Protein AF-A0A4Q4XRV0-F1 (afdb_monomer_lite)

Structure (mmCIF, N/CA/C/O backbone):
data_AF-A0A4Q4XRV0-F1
#
_entry.id   AF-A0A4Q4XRV0-F1
#
loop_
_atom_site.group_PDB
_atom_site.id
_atom_site.type_symbol
_atom_site.label_atom_id
_atom_site.label_alt_id
_atom_site.label_comp_id
_atom_site.label_asym_id
_atom_site.label_entity_id
_atom_site.label_seq_id
_atom_site.pdbx_PDB_ins_code
_atom_site.Cartn_x
_atom_site.Cartn_y
_atom_site.Cartn_z
_atom_site.occupancy
_atom_site.B_iso_or_equiv
_atom_site.auth_seq_id
_atom_site.auth_comp_id
_atom_site.auth_asym_id
_atom_site.auth_atom_id
_atom_site.pdbx_PDB_model_num
ATOM 1 N N . MET A 1 1 ? 42.510 -47.154 -61.251 1.00 43.69 1 MET A N 1
ATOM 2 C CA . MET A 1 1 ? 41.147 -47.634 -60.932 1.00 43.69 1 MET A CA 1
ATOM 3 C C . MET A 1 1 ? 40.758 -47.144 -59.533 1.00 43.69 1 MET A C 1
ATOM 5 O O . MET A 1 1 ? 40.578 -47.942 -58.634 1.00 43.69 1 MET A O 1
ATOM 9 N N . ILE A 1 2 ? 40.725 -45.820 -59.329 1.00 45.69 2 ILE A N 1
ATOM 10 C CA . ILE A 1 2 ? 40.311 -45.142 -58.084 1.00 45.69 2 ILE A CA 1
ATOM 11 C C . ILE A 1 2 ? 39.773 -43.769 -58.505 1.00 45.69 2 ILE A C 1
ATOM 13 O O . ILE A 1 2 ? 40.469 -42.770 -58.406 1.00 45.69 2 ILE A O 1
ATOM 17 N N . VAL A 1 3 ? 38.575 -43.737 -59.085 1.00 47.12 3 VAL A N 1
ATOM 18 C CA . VAL A 1 3 ? 37.759 -42.525 -59.265 1.00 47.12 3 VAL A CA 1
ATOM 19 C C . VAL A 1 3 ? 36.321 -43.023 -59.359 1.00 47.12 3 VAL A C 1
ATOM 21 O O . VAL A 1 3 ? 35.950 -43.536 -60.404 1.00 47.12 3 VAL A O 1
ATOM 24 N N . SER A 1 4 ? 35.570 -42.981 -58.258 1.00 50.31 4 SER A N 1
ATOM 25 C CA . SER A 1 4 ? 34.096 -42.889 -58.212 1.00 50.31 4 SER A CA 1
ATOM 26 C C . SER A 1 4 ? 33.612 -43.267 -56.807 1.00 50.31 4 SER A C 1
ATOM 28 O O . SER A 1 4 ? 33.131 -44.372 -56.583 1.00 50.31 4 SER A O 1
ATOM 30 N N . LEU A 1 5 ? 33.829 -42.389 -55.821 1.00 47.38 5 LEU A N 1
ATOM 31 C CA . LEU A 1 5 ? 33.191 -42.523 -54.502 1.00 47.38 5 LEU A CA 1
ATOM 32 C C . LEU A 1 5 ? 33.151 -41.178 -53.752 1.00 47.38 5 LEU A C 1
ATOM 34 O O . LEU A 1 5 ? 33.548 -41.083 -52.593 1.00 47.38 5 LEU A O 1
ATOM 38 N N . ARG A 1 6 ? 32.759 -40.089 -54.432 1.00 47.97 6 ARG A N 1
ATOM 39 C CA . ARG A 1 6 ? 32.698 -38.754 -53.798 1.00 47.97 6 ARG A CA 1
ATOM 40 C C . ARG A 1 6 ? 31.483 -37.893 -54.153 1.00 47.97 6 ARG A C 1
ATOM 42 O O . ARG A 1 6 ? 31.481 -36.717 -53.813 1.00 47.97 6 ARG A O 1
ATOM 49 N N . THR A 1 7 ? 30.456 -38.451 -54.789 1.00 47.41 7 THR A N 1
ATOM 50 C CA . THR A 1 7 ? 29.269 -37.680 -55.212 1.00 47.41 7 THR A CA 1
ATOM 51 C C . THR A 1 7 ? 27.969 -38.042 -54.497 1.00 47.41 7 THR A C 1
ATOM 53 O O . THR A 1 7 ? 27.033 -37.255 -54.566 1.00 47.41 7 THR A O 1
ATOM 56 N N . ASP A 1 8 ? 27.924 -39.119 -53.708 1.00 46.53 8 ASP A N 1
ATOM 57 C CA . ASP A 1 8 ? 26.667 -39.556 -53.069 1.00 46.53 8 ASP A CA 1
ATOM 58 C C . ASP A 1 8 ? 26.503 -39.121 -51.602 1.00 46.53 8 ASP A C 1
ATOM 60 O O . ASP A 1 8 ? 25.475 -39.387 -50.989 1.00 46.53 8 ASP A O 1
ATOM 64 N N . LEU A 1 9 ? 27.473 -38.392 -51.029 1.00 46.09 9 LEU A N 1
ATOM 65 C CA . LEU A 1 9 ? 27.354 -37.862 -49.660 1.00 46.09 9 LEU A CA 1
ATOM 66 C C . LEU A 1 9 ? 26.770 -36.437 -49.596 1.00 46.09 9 LEU A C 1
ATOM 68 O O . LEU A 1 9 ? 26.443 -35.957 -48.516 1.00 46.09 9 LEU A O 1
ATOM 72 N N . ALA A 1 10 ? 26.625 -35.753 -50.737 1.00 48.72 10 ALA A N 1
ATOM 73 C CA . ALA A 1 10 ? 26.131 -34.372 -50.787 1.00 48.72 10 ALA A CA 1
ATOM 74 C C . ALA A 1 10 ? 24.603 -34.263 -50.974 1.00 48.72 10 ALA A C 1
ATOM 76 O O . ALA A 1 10 ? 24.033 -33.200 -50.747 1.00 48.72 10 ALA A O 1
ATOM 77 N N . SER A 1 11 ? 23.917 -35.349 -51.345 1.00 48.78 11 SER A N 1
ATOM 78 C CA . SER A 1 11 ? 22.463 -35.364 -51.579 1.00 48.78 11 SER A CA 1
ATOM 79 C C . SER A 1 11 ? 21.636 -35.845 -50.378 1.00 48.78 11 SER A C 1
ATOM 81 O O . SER A 1 11 ? 20.418 -35.681 -50.375 1.00 48.78 11 SER A O 1
ATOM 83 N N . ALA A 1 12 ? 22.273 -36.363 -49.322 1.00 45.44 12 ALA A N 1
ATOM 84 C CA . ALA A 1 12 ? 21.591 -36.824 -48.107 1.00 45.44 12 ALA A CA 1
ATOM 85 C C . ALA A 1 12 ? 21.421 -35.737 -47.022 1.00 45.44 12 ALA A C 1
ATOM 87 O O . ALA A 1 12 ? 20.734 -35.969 -46.033 1.00 45.44 12 ALA A O 1
ATOM 88 N N . MET A 1 13 ? 21.995 -34.540 -47.208 1.00 45.34 13 MET A N 1
ATOM 89 C CA . MET A 1 13 ? 21.912 -33.426 -46.243 1.00 45.34 13 MET A CA 1
ATOM 90 C C . MET A 1 13 ? 20.850 -32.360 -46.573 1.00 45.34 13 MET A C 1
ATOM 92 O O . MET 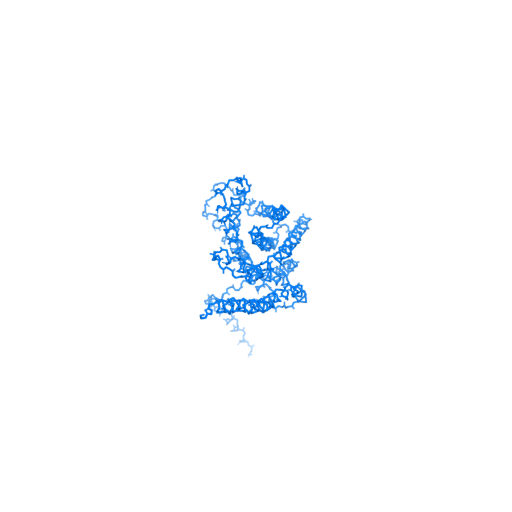A 1 13 ? 20.727 -31.381 -45.846 1.00 45.34 13 MET A O 1
ATOM 96 N N . LEU A 1 14 ? 20.051 -32.547 -47.631 1.00 49.62 14 LEU A N 1
ATOM 97 C CA . LEU A 1 14 ? 18.999 -31.602 -48.058 1.00 49.62 14 LEU A CA 1
ATOM 98 C C . LEU A 1 14 ? 17.567 -32.127 -47.861 1.00 49.62 14 LEU A C 1
ATOM 100 O O . LEU A 1 14 ? 16.622 -31.644 -48.478 1.00 49.62 14 LEU A O 1
ATOM 104 N N . ARG A 1 15 ? 17.387 -33.101 -46.965 1.00 47.06 15 ARG A N 1
ATOM 105 C CA . ARG A 1 15 ? 16.070 -33.520 -46.466 1.00 47.06 15 ARG A CA 1
ATOM 106 C C . ARG A 1 15 ? 15.961 -33.210 -44.977 1.00 47.06 15 ARG A C 1
ATOM 108 O O . ARG A 1 15 ? 15.769 -34.090 -44.149 1.00 47.06 15 ARG A O 1
ATOM 115 N N . GLN A 1 16 ? 16.128 -31.933 -44.647 1.00 42.81 16 GLN A N 1
ATOM 116 C CA . GLN A 1 16 ? 15.692 -31.418 -43.359 1.00 42.81 16 GLN A CA 1
ATOM 117 C C . GLN A 1 16 ? 14.166 -31.372 -43.403 1.00 42.81 16 GLN A C 1
ATOM 119 O O . GLN A 1 16 ? 13.567 -30.538 -44.080 1.00 42.81 16 GLN A O 1
ATOM 124 N N . GLU A 1 17 ? 13.568 -32.369 -42.757 1.00 43.84 17 GLU A N 1
ATOM 125 C CA . GLU A 1 17 ? 12.148 -32.463 -42.471 1.00 43.84 17 GLU A CA 1
ATOM 126 C C . GLU A 1 17 ? 11.627 -31.112 -41.985 1.00 43.84 17 GLU A C 1
ATOM 128 O O . GLU A 1 17 ? 12.013 -30.601 -40.933 1.00 43.84 17 GLU A O 1
ATOM 133 N N . THR A 1 18 ? 10.699 -30.553 -42.753 1.00 47.69 18 THR A N 1
ATOM 134 C CA . THR A 1 18 ? 9.668 -29.660 -42.240 1.00 47.69 18 THR A CA 1
ATOM 135 C C . THR A 1 18 ? 8.825 -30.462 -41.252 1.00 47.69 18 THR A C 1
ATOM 137 O O . THR A 1 18 ? 7.766 -30.989 -41.596 1.00 47.69 18 THR A O 1
ATOM 140 N N . ALA A 1 19 ? 9.340 -30.619 -40.035 1.00 44.62 19 ALA A N 1
ATOM 141 C CA . ALA A 1 19 ? 8.532 -31.030 -38.908 1.00 44.62 19 ALA A CA 1
ATOM 142 C C . ALA A 1 19 ? 7.421 -29.980 -38.729 1.00 44.62 19 ALA A C 1
ATOM 144 O O . ALA A 1 19 ? 7.693 -28.779 -38.859 1.00 44.62 19 ALA A O 1
ATOM 145 N N . PRO A 1 20 ? 6.173 -30.396 -38.460 1.00 48.72 20 PRO A N 1
ATOM 146 C CA . PRO A 1 20 ? 5.149 -29.458 -38.047 1.00 48.72 20 PRO A CA 1
ATOM 147 C C . PRO A 1 20 ? 5.686 -28.717 -36.824 1.00 48.72 20 PRO A C 1
ATOM 149 O O . PRO A 1 20 ? 6.232 -29.334 -35.910 1.00 48.72 20 PRO A O 1
ATOM 152 N N . ILE A 1 21 ? 5.577 -27.389 -36.854 1.00 51.00 21 ILE A N 1
ATOM 153 C CA . ILE A 1 21 ? 5.853 -26.512 -35.720 1.00 51.00 21 ILE A CA 1
ATOM 154 C C . ILE A 1 21 ? 4.825 -26.891 -34.652 1.00 51.00 21 ILE A C 1
ATOM 156 O O . ILE A 1 21 ? 3.755 -26.297 -34.545 1.00 51.00 21 ILE A O 1
ATOM 160 N N . GLU A 1 22 ? 5.114 -27.955 -33.902 1.00 44.94 22 GLU A N 1
ATOM 161 C CA . GLU A 1 22 ? 4.553 -28.150 -32.583 1.00 44.94 22 GLU A CA 1
ATOM 162 C C . GLU A 1 22 ? 4.800 -26.840 -31.859 1.00 44.94 22 GLU A C 1
ATOM 164 O O . GLU A 1 22 ? 5.937 -26.361 -31.794 1.00 44.94 22 GLU A O 1
ATOM 169 N N . ALA A 1 23 ? 3.716 -26.250 -31.368 1.00 47.09 23 ALA A N 1
ATOM 170 C CA . ALA A 1 23 ? 3.718 -25.128 -30.456 1.00 47.09 23 ALA A CA 1
ATOM 171 C C . ALA A 1 23 ? 4.443 -25.538 -29.163 1.00 47.09 23 ALA A C 1
ATOM 173 O O . ALA A 1 23 ? 3.840 -25.711 -28.107 1.00 47.09 23 ALA A O 1
ATOM 174 N N . ARG A 1 24 ? 5.765 -25.721 -29.243 1.00 43.62 24 ARG A N 1
ATOM 175 C CA . ARG A 1 24 ? 6.666 -25.597 -28.113 1.00 43.62 24 ARG A CA 1
ATOM 176 C C . ARG A 1 24 ? 6.420 -24.192 -27.623 1.00 43.62 24 ARG A C 1
ATOM 178 O O . ARG A 1 24 ? 6.777 -23.241 -28.317 1.00 43.62 24 ARG A O 1
ATOM 185 N N . GLY A 1 25 ? 5.695 -24.103 -26.507 1.00 46.69 25 GLY A N 1
ATOM 186 C CA . GLY A 1 25 ? 5.319 -22.851 -25.877 1.00 46.69 25 GLY A CA 1
ATOM 187 C C . GLY A 1 25 ? 6.504 -21.913 -25.960 1.00 46.69 25 GLY A C 1
ATOM 188 O O . GLY A 1 25 ? 7.585 -22.257 -25.481 1.00 46.69 25 GLY A O 1
ATOM 189 N N . ALA A 1 26 ? 6.320 -20.814 -26.689 1.00 43.34 26 ALA A N 1
ATOM 190 C CA . ALA A 1 26 ? 7.352 -19.825 -26.900 1.00 43.34 26 ALA A CA 1
ATOM 191 C C . ALA A 1 26 ? 7.697 -19.257 -25.524 1.00 43.34 26 ALA A C 1
ATOM 193 O O . ALA A 1 26 ? 7.056 -18.333 -25.033 1.00 43.34 26 ALA A O 1
ATOM 194 N N . THR A 1 27 ? 8.671 -19.870 -24.857 1.00 45.62 27 THR A N 1
ATOM 195 C CA . THR A 1 27 ? 9.331 -19.281 -23.708 1.00 45.62 27 THR A CA 1
ATOM 196 C C . THR A 1 27 ? 9.959 -18.019 -24.255 1.00 45.62 27 THR A C 1
ATOM 198 O O . THR A 1 27 ? 10.892 -18.092 -25.056 1.00 45.62 27 THR A O 1
ATOM 201 N N . ILE A 1 28 ? 9.364 -16.875 -23.929 1.00 50.31 28 ILE A N 1
ATOM 202 C CA . ILE A 1 28 ? 9.861 -15.566 -24.330 1.00 50.31 28 ILE A CA 1
ATOM 203 C C . ILE A 1 28 ? 11.215 -15.415 -23.637 1.00 50.31 28 ILE A C 1
ATOM 205 O O . ILE A 1 28 ? 11.292 -15.058 -22.464 1.00 50.31 28 ILE A O 1
ATOM 209 N N . VAL A 1 29 ? 12.288 -15.787 -24.335 1.00 50.34 29 VAL A N 1
ATOM 210 C CA . VAL A 1 29 ? 13.652 -15.612 -23.845 1.00 50.34 29 VAL A CA 1
ATOM 211 C C . VAL A 1 29 ? 13.968 -14.135 -24.012 1.00 50.34 29 VAL A C 1
ATOM 213 O O . VAL A 1 29 ? 14.299 -13.672 -25.104 1.00 50.34 29 VAL A O 1
ATOM 216 N N . CYS A 1 30 ? 13.803 -13.375 -22.934 1.00 55.78 30 CYS A N 1
ATOM 217 C CA . CYS A 1 30 ? 14.293 -12.008 -22.874 1.00 55.78 30 CYS A CA 1
ATOM 218 C C . CYS A 1 30 ? 15.814 -12.018 -23.072 1.00 55.78 30 CYS A C 1
ATOM 220 O O . CYS A 1 30 ? 16.525 -12.839 -22.493 1.00 55.78 30 CYS A O 1
ATOM 222 N N . ASN A 1 31 ? 16.309 -11.111 -23.910 1.00 60.09 31 ASN A N 1
ATOM 223 C CA . ASN A 1 31 ? 17.735 -10.982 -24.188 1.00 60.09 31 ASN A CA 1
ATOM 224 C C . ASN A 1 31 ? 18.486 -10.677 -22.875 1.00 60.09 31 ASN A C 1
ATOM 226 O O . ASN A 1 31 ? 18.071 -9.781 -22.137 1.00 60.09 31 ASN A O 1
ATOM 230 N N . GLY A 1 32 ? 19.565 -11.407 -22.568 1.00 59.91 32 GLY A N 1
ATOM 231 C CA . GLY A 1 32 ? 20.236 -11.349 -21.257 1.00 59.91 32 GLY A CA 1
ATOM 232 C C . GLY A 1 32 ? 20.709 -9.948 -20.847 1.00 59.91 32 GLY A C 1
ATOM 233 O O . GLY A 1 32 ? 20.639 -9.597 -19.676 1.00 59.91 32 GLY A O 1
ATOM 234 N N . GLU A 1 33 ? 21.074 -9.107 -21.817 1.00 58.19 33 GLU A N 1
ATOM 235 C CA . GLU A 1 33 ? 21.491 -7.715 -21.591 1.00 58.19 33 GLU A CA 1
ATOM 236 C C . GLU A 1 33 ? 20.347 -6.819 -21.072 1.00 58.19 33 GLU A C 1
ATOM 238 O O . GLU A 1 33 ? 20.556 -5.937 -20.239 1.00 58.19 33 GLU A O 1
ATOM 243 N N . VAL A 1 34 ? 19.108 -7.072 -21.511 1.00 62.31 34 VAL A N 1
ATOM 244 C CA . VAL A 1 34 ? 17.915 -6.361 -21.019 1.00 62.31 34 VAL A CA 1
ATOM 245 C C . VAL A 1 34 ? 17.618 -6.767 -19.577 1.00 62.31 34 VAL A C 1
ATOM 247 O O . VAL A 1 34 ? 17.272 -5.919 -18.756 1.00 62.31 34 VAL A O 1
ATOM 250 N N . VAL A 1 35 ? 17.792 -8.053 -19.260 1.00 61.41 35 VAL A N 1
ATOM 251 C CA . VAL A 1 35 ? 17.633 -8.577 -17.898 1.00 61.41 35 VAL A CA 1
ATOM 252 C C . VAL A 1 35 ? 18.689 -7.969 -16.974 1.00 61.41 35 VAL A C 1
ATOM 254 O O . VAL A 1 35 ? 18.334 -7.462 -15.917 1.00 61.41 35 VAL A O 1
ATOM 257 N N . GLU A 1 36 ? 19.953 -7.910 -17.392 1.00 59.31 36 GLU A N 1
ATOM 258 C CA . GLU A 1 36 ? 21.044 -7.331 -16.599 1.00 59.31 36 GLU A CA 1
ATOM 259 C C . GLU A 1 36 ? 20.849 -5.823 -16.337 1.00 59.31 36 GLU A C 1
ATOM 261 O O . GLU A 1 36 ? 21.024 -5.347 -15.213 1.00 59.31 36 GLU A O 1
ATOM 266 N N . ARG A 1 37 ? 20.368 -5.049 -17.317 1.00 59.75 37 ARG A N 1
ATOM 267 C CA . ARG A 1 37 ? 20.044 -3.627 -17.087 1.00 59.75 37 ARG A CA 1
ATOM 268 C C . ARG A 1 37 ? 18.821 -3.425 -16.193 1.00 59.75 37 ARG A C 1
ATOM 270 O O . ARG A 1 37 ? 18.836 -2.528 -15.352 1.00 59.75 37 ARG A O 1
ATOM 277 N N . LEU A 1 38 ? 17.806 -4.287 -16.297 1.00 57.56 38 LEU A N 1
ATOM 278 C CA . LEU A 1 38 ? 16.699 -4.328 -15.333 1.00 57.56 38 LEU A CA 1
ATOM 279 C C . LEU A 1 38 ? 17.200 -4.668 -13.919 1.00 57.56 38 LEU A C 1
ATOM 281 O O . LEU A 1 38 ? 16.647 -4.154 -12.947 1.00 57.56 38 LEU A O 1
ATOM 285 N N . THR A 1 39 ? 18.278 -5.456 -13.791 1.00 55.47 39 THR A N 1
ATOM 286 C CA . THR A 1 39 ? 18.913 -5.718 -12.490 1.00 55.47 39 THR A CA 1
ATOM 287 C C . THR A 1 39 ? 19.688 -4.532 -11.916 1.00 55.47 39 THR A C 1
ATOM 289 O O . THR A 1 39 ? 19.770 -4.406 -10.701 1.00 55.47 39 THR A O 1
ATOM 292 N N . LEU A 1 40 ? 20.174 -3.588 -12.729 1.00 48.94 40 LEU A N 1
ATOM 293 C CA . LEU A 1 40 ? 20.838 -2.385 -12.205 1.00 48.94 40 LEU A CA 1
ATOM 294 C C . LEU A 1 40 ? 19.849 -1.393 -11.553 1.00 48.94 40 LEU A C 1
ATOM 296 O O . LEU A 1 40 ? 20.211 -0.642 -10.653 1.00 48.94 40 LEU A O 1
ATOM 300 N N . GLN A 1 41 ? 18.575 -1.431 -11.958 1.00 58.72 41 GLN A N 1
ATOM 301 C CA . GLN A 1 41 ? 17.451 -0.795 -11.251 1.00 58.72 41 GLN A CA 1
ATOM 302 C C . GLN A 1 41 ? 16.799 -1.716 -10.200 1.00 58.72 41 GLN A C 1
ATOM 304 O O . GLN A 1 41 ? 15.804 -1.336 -9.567 1.00 58.72 41 GLN A O 1
ATOM 309 N N . ALA A 1 42 ? 17.356 -2.911 -9.969 1.00 53.75 42 ALA A N 1
ATOM 310 C CA . ALA A 1 42 ? 16.850 -3.861 -8.985 1.00 53.75 42 ALA A CA 1
ATOM 311 C C . ALA A 1 42 ? 17.167 -3.493 -7.536 1.00 53.75 42 ALA A C 1
ATOM 313 O O . ALA A 1 42 ? 16.798 -4.249 -6.653 1.00 53.75 42 ALA A O 1
ATOM 314 N N . ASP A 1 43 ? 17.706 -2.319 -7.219 1.00 65.38 43 ASP A N 1
ATOM 315 C CA . ASP A 1 43 ? 17.692 -1.891 -5.813 1.00 65.38 43 ASP A CA 1
ATOM 316 C C . ASP A 1 43 ? 16.255 -1.629 -5.320 1.00 65.38 43 ASP A C 1
ATOM 318 O O . ASP A 1 43 ? 15.921 -1.911 -4.170 1.00 65.38 43 ASP A O 1
ATOM 322 N N . ILE A 1 44 ? 15.361 -1.157 -6.201 1.00 71.19 44 ILE A N 1
ATOM 323 C CA . ILE A 1 44 ? 13.973 -0.807 -5.837 1.00 71.19 44 ILE A CA 1
ATOM 324 C C . ILE A 1 44 ? 13.000 -1.980 -6.053 1.00 71.19 44 ILE A C 1
ATOM 326 O O . ILE A 1 44 ? 11.978 -2.075 -5.376 1.00 71.19 44 ILE A O 1
ATOM 330 N N . SER A 1 45 ? 13.305 -2.875 -6.995 1.00 71.56 45 SER A N 1
ATOM 331 C CA . SER A 1 45 ? 12.492 -4.064 -7.320 1.00 71.56 45 SER A CA 1
ATOM 332 C C . SER A 1 45 ? 13.195 -5.382 -6.999 1.00 71.56 45 SER A C 1
ATOM 334 O O . SER A 1 45 ? 12.733 -6.459 -7.372 1.00 71.56 45 SER A O 1
ATOM 336 N N . GLY A 1 46 ? 14.321 -5.302 -6.301 1.00 79.94 46 GLY A N 1
ATOM 337 C CA . GLY A 1 46 ? 15.123 -6.455 -5.963 1.00 79.94 46 GLY A CA 1
ATOM 338 C C . GLY A 1 46 ? 14.429 -7.356 -4.965 1.00 79.94 46 GLY A C 1
ATOM 339 O O . GLY A 1 46 ? 13.467 -6.968 -4.296 1.00 79.94 46 GLY A O 1
ATOM 340 N N . PRO A 1 47 ? 14.955 -8.568 -4.803 1.00 80.69 47 PRO A N 1
ATOM 341 C CA . PRO A 1 47 ? 14.355 -9.547 -3.914 1.00 80.69 47 PRO A CA 1
ATOM 342 C C . PRO A 1 47 ? 14.228 -9.056 -2.460 1.00 80.69 47 PRO A C 1
ATOM 344 O O . PRO A 1 47 ? 13.241 -9.366 -1.797 1.00 80.69 47 PRO A O 1
ATOM 347 N N . GLY A 1 48 ? 15.153 -8.219 -1.970 1.00 82.06 48 GLY A N 1
ATOM 348 C CA . GLY A 1 48 ? 15.030 -7.598 -0.644 1.00 82.06 48 GLY A CA 1
ATOM 349 C C . GLY A 1 48 ? 13.810 -6.674 -0.531 1.00 82.06 48 GLY A C 1
ATOM 350 O O . GLY A 1 48 ? 13.058 -6.757 0.443 1.00 82.06 48 GLY A O 1
ATOM 351 N N . ALA A 1 49 ? 13.564 -5.850 -1.555 1.00 84.19 49 ALA A N 1
ATOM 352 C CA . ALA A 1 49 ? 12.387 -4.989 -1.629 1.00 84.19 49 ALA A CA 1
ATOM 353 C C . ALA A 1 49 ? 11.097 -5.815 -1.728 1.00 84.19 49 ALA A C 1
ATOM 355 O O . ALA A 1 49 ? 10.136 -5.540 -1.017 1.00 84.19 49 ALA A O 1
ATOM 356 N N . ILE A 1 50 ? 11.092 -6.885 -2.527 1.00 87.06 50 ILE A N 1
ATOM 357 C CA . ILE A 1 50 ? 9.937 -7.782 -2.680 1.00 87.06 50 ILE A CA 1
ATOM 358 C C . ILE A 1 50 ? 9.568 -8.460 -1.364 1.00 87.06 50 ILE A C 1
ATOM 360 O O . ILE A 1 50 ? 8.384 -8.551 -1.029 1.00 87.06 50 ILE A O 1
ATOM 364 N N . ILE A 1 51 ? 10.553 -8.915 -0.589 1.00 85.94 51 ILE A N 1
ATOM 365 C CA . ILE A 1 51 ? 10.281 -9.499 0.726 1.00 85.94 51 ILE A CA 1
ATOM 366 C C . ILE A 1 51 ? 9.711 -8.436 1.668 1.00 85.94 51 ILE A C 1
ATOM 368 O O . ILE A 1 51 ? 8.727 -8.707 2.358 1.00 85.94 51 ILE A O 1
ATOM 372 N N . ALA A 1 52 ? 10.263 -7.219 1.659 1.00 87.88 52 ALA A N 1
ATOM 373 C CA . ALA A 1 52 ? 9.726 -6.119 2.453 1.00 87.88 52 ALA A CA 1
ATOM 374 C C . ALA A 1 52 ? 8.275 -5.781 2.067 1.00 87.88 52 ALA A C 1
ATOM 376 O O . ALA A 1 52 ? 7.425 -5.663 2.946 1.00 87.88 52 ALA A O 1
ATOM 377 N N . PHE A 1 53 ? 7.965 -5.722 0.770 1.00 90.50 53 PHE A N 1
ATOM 378 C CA . PHE A 1 53 ? 6.610 -5.514 0.257 1.00 90.50 53 PHE A CA 1
ATOM 379 C C . PHE A 1 53 ? 5.666 -6.650 0.656 1.00 90.50 53 PHE A C 1
ATOM 381 O O . PHE A 1 53 ? 4.541 -6.410 1.088 1.00 90.50 53 PHE A O 1
ATOM 388 N N . THR A 1 54 ? 6.130 -7.896 0.596 1.00 90.19 54 THR A N 1
ATOM 389 C CA . THR A 1 54 ? 5.337 -9.055 1.023 1.00 90.19 54 THR A CA 1
ATOM 390 C C . THR A 1 54 ? 5.011 -8.979 2.516 1.00 90.19 54 THR A C 1
ATOM 392 O O . THR A 1 54 ? 3.857 -9.158 2.906 1.00 90.19 54 THR A O 1
ATOM 395 N N . MET A 1 55 ? 6.001 -8.656 3.354 1.00 90.00 55 MET A N 1
ATOM 396 C CA . MET A 1 55 ? 5.804 -8.484 4.796 1.00 90.00 55 MET A CA 1
ATOM 397 C C . MET A 1 55 ? 4.841 -7.337 5.105 1.00 90.00 55 MET A C 1
ATOM 399 O O . MET A 1 55 ? 3.919 -7.511 5.902 1.00 90.00 55 MET A O 1
ATOM 403 N N . GLU A 1 56 ? 5.001 -6.190 4.443 1.00 92.19 56 GLU A N 1
ATOM 404 C CA . GLU A 1 56 ? 4.096 -5.051 4.586 1.00 92.19 56 GLU A CA 1
ATOM 405 C C . GLU A 1 56 ? 2.657 -5.432 4.212 1.00 92.19 56 GLU A C 1
ATOM 407 O O . GLU A 1 56 ? 1.739 -5.203 5.003 1.00 92.19 56 GLU A O 1
ATOM 412 N N . ALA A 1 57 ? 2.452 -6.080 3.061 1.00 92.88 57 ALA A N 1
ATOM 413 C CA . ALA A 1 57 ? 1.132 -6.507 2.600 1.00 92.88 57 ALA A CA 1
ATOM 414 C C . ALA A 1 57 ? 0.461 -7.484 3.577 1.00 92.88 57 ALA A C 1
ATOM 416 O O . ALA A 1 57 ? -0.726 -7.336 3.888 1.00 92.88 57 ALA A O 1
ATOM 417 N N . VAL A 1 58 ? 1.212 -8.454 4.109 1.00 92.38 58 VAL A N 1
ATOM 418 C CA . VAL A 1 58 ? 0.715 -9.413 5.109 1.00 92.38 58 VAL A CA 1
ATOM 419 C C . VAL A 1 58 ? 0.342 -8.703 6.410 1.00 92.38 58 VAL A C 1
ATOM 421 O O . VAL A 1 58 ? -0.746 -8.931 6.947 1.00 92.38 58 VAL A O 1
ATOM 424 N N . LEU A 1 59 ? 1.196 -7.807 6.911 1.00 91.31 59 LEU A N 1
ATOM 425 C CA . LEU A 1 59 ? 0.935 -7.055 8.140 1.00 91.31 59 LEU A CA 1
ATOM 426 C C . LEU A 1 59 ? -0.300 -6.162 7.995 1.00 91.31 59 LEU A C 1
ATOM 428 O O . LEU A 1 59 ? -1.201 -6.230 8.832 1.00 91.31 59 LEU A O 1
ATOM 432 N N . VAL A 1 60 ? -0.389 -5.380 6.916 1.00 93.75 60 VAL A N 1
ATOM 433 C CA . VAL A 1 60 ? -1.545 -4.520 6.617 1.00 93.75 60 VAL A CA 1
ATOM 434 C C . VAL A 1 60 ? -2.818 -5.352 6.526 1.00 93.75 60 VAL A C 1
ATOM 436 O O . VAL A 1 60 ? -3.805 -5.029 7.186 1.00 93.75 60 VAL A O 1
ATOM 439 N N . THR A 1 61 ? -2.788 -6.467 5.793 1.00 93.50 61 THR A N 1
ATOM 440 C CA . THR A 1 61 ? -3.927 -7.393 5.688 1.00 93.50 61 THR A CA 1
ATOM 441 C C . THR A 1 61 ? -4.350 -7.900 7.062 1.00 93.50 61 THR A C 1
ATOM 443 O O . THR A 1 61 ? -5.538 -7.926 7.382 1.00 93.50 61 THR A O 1
ATOM 446 N N . THR A 1 62 ? -3.389 -8.230 7.922 1.00 91.12 62 THR A N 1
ATOM 447 C CA . THR A 1 62 ? -3.689 -8.684 9.279 1.00 91.12 62 THR A CA 1
ATOM 448 C C . THR A 1 62 ? -4.335 -7.573 10.111 1.00 91.12 62 THR A C 1
ATOM 450 O O . THR A 1 62 ? -5.343 -7.820 10.773 1.00 91.12 62 THR A O 1
ATOM 453 N N . TYR A 1 63 ? -3.850 -6.330 10.032 1.00 92.06 63 TYR A N 1
ATOM 454 C CA . TYR A 1 63 ? -4.501 -5.180 10.674 1.00 92.06 63 TYR A CA 1
ATOM 455 C C . TYR A 1 63 ? -5.925 -4.952 10.160 1.00 92.06 63 TYR A C 1
ATOM 457 O O . TYR A 1 63 ? -6.816 -4.654 10.956 1.00 92.06 63 TYR A O 1
ATOM 465 N N . ILE A 1 64 ? -6.166 -5.128 8.860 1.00 91.06 64 ILE A N 1
ATOM 466 C CA . ILE A 1 64 ? -7.500 -5.027 8.258 1.00 91.06 64 ILE A CA 1
ATOM 467 C C . ILE A 1 64 ? -8.432 -6.095 8.815 1.00 91.06 64 ILE A C 1
ATOM 469 O O . ILE A 1 64 ? -9.555 -5.779 9.202 1.00 91.06 64 ILE A O 1
ATOM 473 N N . LEU A 1 65 ? -7.984 -7.345 8.902 1.00 89.56 65 LEU A N 1
ATOM 474 C CA . LEU A 1 65 ? -8.796 -8.425 9.455 1.00 89.56 65 LEU A CA 1
ATOM 475 C C . LEU A 1 65 ? -9.083 -8.194 10.944 1.00 89.56 65 LEU A C 1
ATOM 477 O O . LEU A 1 65 ? -10.228 -8.315 11.381 1.00 89.56 65 LEU A O 1
ATOM 481 N N . LEU A 1 66 ? -8.072 -7.791 11.719 1.00 88.69 66 LEU A N 1
ATOM 482 C CA . LEU A 1 66 ? -8.227 -7.536 13.148 1.00 88.69 66 LEU A CA 1
ATOM 483 C C . LEU A 1 66 ? -9.148 -6.341 13.419 1.00 88.69 66 LEU A C 1
ATOM 485 O O . LEU A 1 66 ? -10.066 -6.454 14.228 1.00 88.69 66 LEU A O 1
ATOM 489 N N . LEU A 1 67 ? -8.930 -5.204 12.757 1.00 88.38 67 LEU A N 1
ATOM 490 C CA . LEU A 1 67 ? -9.626 -3.948 13.052 1.00 88.38 67 LEU A CA 1
ATOM 491 C C . LEU A 1 67 ? -10.892 -3.729 12.216 1.00 88.38 67 LEU A C 1
ATOM 493 O O . LEU A 1 67 ? -11.789 -3.020 12.669 1.00 88.38 67 LEU A O 1
ATOM 497 N N . GLY A 1 68 ? -10.994 -4.337 11.035 1.00 83.88 68 GLY A N 1
ATOM 498 C CA . GLY A 1 68 ? -12.123 -4.202 10.111 1.00 83.88 68 GLY A CA 1
ATOM 499 C C . GLY A 1 68 ? -13.309 -5.106 10.450 1.00 83.88 68 GLY A C 1
ATOM 500 O O . GLY A 1 68 ? -14.444 -4.636 10.508 1.00 83.88 68 GLY A O 1
ATOM 501 N N . VAL A 1 69 ? -13.074 -6.385 10.764 1.00 81.00 69 VAL A N 1
ATOM 502 C CA . VAL A 1 69 ? -14.142 -7.352 11.116 1.00 81.00 69 VAL A CA 1
ATOM 503 C C . VAL A 1 69 ? -15.041 -6.888 12.283 1.00 81.00 69 VAL A C 1
ATOM 505 O O . VAL A 1 69 ? -16.264 -7.041 12.207 1.00 81.00 69 VAL A O 1
ATOM 508 N N . PRO A 1 70 ? -14.515 -6.284 13.368 1.00 76.31 70 PRO A N 1
ATOM 509 C CA . PRO A 1 70 ? -15.329 -5.792 14.481 1.00 76.31 70 PRO A CA 1
ATOM 510 C C . PRO A 1 70 ? -16.308 -4.685 14.123 1.00 76.31 70 PRO A C 1
ATOM 512 O O . PRO A 1 70 ? -17.293 -4.506 14.832 1.00 76.31 70 PRO A O 1
ATOM 515 N N . ILE A 1 71 ? -16.041 -3.932 13.061 1.00 71.94 71 ILE A N 1
ATOM 516 C CA . ILE A 1 71 ? -16.839 -2.758 12.702 1.00 71.94 71 ILE A CA 1
ATOM 517 C C . ILE A 1 71 ? -18.194 -3.190 12.157 1.00 71.94 71 ILE A C 1
ATOM 519 O O . ILE A 1 71 ? -19.214 -2.592 12.496 1.00 71.94 71 ILE A O 1
ATOM 523 N N . PHE A 1 72 ? -18.210 -4.283 11.398 1.00 65.50 72 PHE A N 1
ATOM 524 C CA . PHE A 1 72 ? -19.433 -4.886 10.881 1.00 65.50 72 PHE A CA 1
ATOM 525 C C . PHE A 1 72 ? -20.170 -5.712 11.935 1.00 65.50 72 PHE A C 1
ATOM 527 O O . PHE A 1 72 ? -21.391 -5.827 11.887 1.00 65.50 72 PHE A O 1
ATOM 534 N N . ASN A 1 73 ? -19.453 -6.240 12.931 1.00 71.94 73 ASN A N 1
ATOM 535 C CA . ASN A 1 73 ? -20.057 -6.977 14.034 1.00 71.94 73 ASN A CA 1
ATOM 536 C C . ASN A 1 73 ? -20.276 -6.065 15.251 1.00 71.94 73 ASN A C 1
ATOM 538 O O . ASN A 1 73 ? -19.614 -6.197 16.285 1.00 71.94 73 ASN A O 1
ATOM 542 N N . SER A 1 74 ? -21.220 -5.130 15.111 1.00 57.41 74 SER A N 1
ATOM 543 C CA . SER A 1 74 ? -21.574 -4.097 16.096 1.00 57.41 74 SER A CA 1
ATOM 544 C C . SER A 1 74 ? -22.296 -4.632 17.343 1.00 57.41 74 SER A C 1
ATOM 546 O O . SER A 1 74 ? -23.068 -3.904 17.966 1.00 57.41 74 SER A O 1
ATOM 548 N N . SER A 1 75 ? -22.088 -5.897 17.718 1.00 70.25 75 SER A N 1
ATOM 549 C CA . SER A 1 75 ? -22.729 -6.464 18.900 1.00 70.25 75 SER A CA 1
ATOM 550 C C . SER A 1 75 ? -22.283 -5.691 20.152 1.00 70.25 75 SER A C 1
ATOM 552 O O . SER A 1 75 ? -21.091 -5.681 20.467 1.00 70.25 75 SER A O 1
ATOM 554 N N . PRO A 1 76 ? -23.203 -5.047 20.896 1.00 57.88 76 PRO A N 1
ATOM 555 C CA . PRO A 1 76 ? -22.874 -4.153 22.011 1.00 57.88 76 PRO A CA 1
ATOM 556 C C . PRO A 1 76 ? -22.256 -4.868 23.225 1.00 57.88 76 PRO A C 1
ATOM 558 O O . PRO A 1 76 ? -21.835 -4.219 24.178 1.00 57.88 76 PRO A O 1
ATOM 561 N N . ARG A 1 77 ? -22.144 -6.202 23.196 1.00 68.88 77 ARG A N 1
ATOM 562 C CA . ARG A 1 77 ? -21.514 -7.017 24.247 1.00 68.88 77 ARG A CA 1
ATOM 563 C C . ARG A 1 77 ? -20.083 -7.410 23.894 1.00 68.88 77 ARG A C 1
ATOM 565 O O . ARG A 1 77 ? -19.662 -8.547 24.108 1.00 68.88 77 ARG A O 1
ATOM 572 N N . VAL A 1 78 ? -19.311 -6.479 23.336 1.00 61.41 78 VAL A N 1
ATOM 573 C CA . VAL A 1 78 ? -17.889 -6.726 23.098 1.00 61.41 78 VAL A CA 1
ATOM 574 C C . VAL A 1 78 ? -17.191 -6.832 24.449 1.00 61.41 78 VAL A C 1
ATOM 576 O O . VAL A 1 78 ? -17.103 -5.870 25.205 1.00 61.41 78 VAL A O 1
ATOM 579 N N . SER A 1 79 ? -16.716 -8.030 24.769 1.00 74.88 79 SER A N 1
ATOM 580 C CA . SER A 1 79 ? -16.032 -8.278 26.032 1.00 74.88 79 SER A CA 1
ATOM 581 C C . SER A 1 79 ? -14.829 -7.349 26.261 1.00 74.88 79 SER A C 1
ATOM 583 O O . SER A 1 79 ? -14.110 -7.035 25.310 1.00 74.88 79 SER A O 1
ATOM 585 N N . SER A 1 80 ? -14.583 -6.962 27.521 1.00 77.38 80 SER A N 1
ATOM 586 C CA . SER A 1 80 ? -13.513 -6.024 27.939 1.00 77.38 80 SER A CA 1
ATOM 587 C C . SER A 1 80 ? -12.132 -6.369 27.346 1.00 77.38 80 SER A C 1
ATOM 589 O O . SER A 1 80 ? -11.366 -5.495 26.950 1.00 77.38 80 SER A O 1
ATOM 591 N N . VAL A 1 81 ? -11.878 -7.663 27.184 1.00 72.44 81 VAL A N 1
ATOM 592 C CA . VAL A 1 81 ? -10.697 -8.287 26.572 1.00 72.44 81 VAL A CA 1
ATOM 593 C C . VAL A 1 81 ? -10.438 -7.835 25.149 1.00 72.44 81 VAL A C 1
ATOM 595 O O . VAL A 1 81 ? -9.368 -7.330 24.823 1.00 72.44 81 VAL A O 1
ATOM 598 N N . ARG A 1 82 ? -11.455 -7.984 24.304 1.00 76.88 82 ARG A N 1
ATOM 599 C CA . ARG A 1 82 ? -11.379 -7.645 22.888 1.00 76.88 82 ARG A CA 1
ATOM 600 C C . ARG A 1 82 ? -11.177 -6.140 22.713 1.00 76.88 82 ARG A C 1
ATOM 602 O O . ARG A 1 82 ? -10.470 -5.725 21.805 1.00 76.88 82 ARG A O 1
ATOM 609 N N . ARG A 1 83 ? -11.719 -5.329 23.630 1.00 80.44 83 ARG A N 1
ATOM 610 C CA . ARG A 1 83 ? -11.474 -3.883 23.669 1.00 80.44 83 ARG A CA 1
ATOM 611 C C . ARG A 1 83 ? -10.010 -3.556 23.973 1.00 80.44 83 ARG A C 1
ATOM 613 O O . ARG A 1 83 ? -9.413 -2.820 23.203 1.00 80.44 83 ARG A O 1
ATOM 620 N N . ARG A 1 84 ? -9.416 -4.155 25.014 1.00 80.44 84 ARG A N 1
ATOM 621 C CA . ARG A 1 84 ? -7.991 -3.952 25.349 1.00 80.44 84 ARG A CA 1
ATOM 622 C C . ARG A 1 84 ? -7.060 -4.387 24.220 1.00 80.44 84 ARG A C 1
ATOM 624 O O . ARG A 1 84 ? -6.128 -3.661 23.898 1.00 80.44 84 ARG A O 1
ATOM 631 N N . PHE A 1 85 ? -7.343 -5.530 23.593 1.00 82.25 85 PHE A N 1
ATOM 632 C CA . PHE A 1 85 ? -6.586 -5.993 22.430 1.00 82.25 85 PHE A CA 1
ATOM 633 C C . PHE A 1 85 ? -6.668 -4.995 21.268 1.00 82.25 85 PHE A C 1
ATOM 635 O O . PHE A 1 85 ? -5.642 -4.634 20.702 1.00 82.25 85 PHE A O 1
ATOM 642 N N . PHE A 1 86 ? -7.863 -4.491 20.937 1.00 84.44 86 PHE A N 1
ATOM 643 C CA . PHE A 1 86 ? -7.994 -3.473 19.891 1.00 84.44 86 PHE A CA 1
ATOM 644 C C . PHE A 1 86 ? -7.359 -2.144 20.253 1.00 84.44 86 PHE A C 1
ATOM 646 O O . PHE A 1 86 ? -6.854 -1.471 19.363 1.00 84.44 86 PHE A O 1
ATOM 653 N N . ASP A 1 87 ? -7.361 -1.764 21.525 1.00 84.25 87 ASP A N 1
ATOM 654 C CA . ASP A 1 87 ? -6.681 -0.555 21.969 1.00 84.25 87 ASP A CA 1
ATOM 655 C C . ASP A 1 87 ? -5.153 -0.712 21.836 1.00 84.25 87 ASP A C 1
ATOM 657 O O . ASP A 1 87 ? -4.497 0.205 21.346 1.00 84.25 87 ASP A O 1
ATOM 661 N N . ALA A 1 88 ? -4.597 -1.894 22.135 1.00 85.25 88 ALA A N 1
ATOM 662 C CA . ALA A 1 88 ? -3.185 -2.206 21.893 1.00 85.25 88 ALA A CA 1
ATOM 663 C C . ALA A 1 88 ? -2.841 -2.237 20.393 1.00 85.25 88 ALA A C 1
ATOM 665 O O . ALA A 1 88 ? -1.902 -1.568 19.966 1.00 85.25 88 ALA A O 1
ATOM 666 N N . ALA A 1 89 ? -3.643 -2.933 19.579 1.00 86.62 89 ALA A N 1
ATOM 667 C CA . ALA A 1 89 ? -3.468 -2.987 18.127 1.00 86.62 89 ALA A CA 1
ATOM 668 C C . ALA A 1 89 ? -3.605 -1.601 17.474 1.00 86.62 89 ALA A C 1
ATOM 670 O O . ALA A 1 89 ? -2.907 -1.285 16.519 1.00 86.62 89 ALA A O 1
ATOM 671 N N . ARG A 1 90 ? -4.478 -0.729 17.993 1.00 85.75 90 ARG A N 1
ATOM 672 C CA . ARG A 1 90 ? -4.561 0.676 17.560 1.00 85.75 90 ARG A CA 1
ATOM 673 C C . ARG A 1 90 ? -3.335 1.485 17.961 1.00 85.75 90 ARG A C 1
ATOM 675 O O . ARG A 1 90 ? -2.970 2.394 17.223 1.00 85.75 90 ARG A O 1
ATOM 682 N N . GLY A 1 91 ? -2.729 1.176 19.106 1.00 85.56 91 GLY A N 1
ATOM 683 C CA . GLY A 1 91 ? -1.460 1.764 19.525 1.00 85.56 91 GLY A CA 1
ATOM 684 C C . GLY A 1 91 ? -0.353 1.469 18.514 1.00 85.56 91 GLY A C 1
ATOM 685 O O . GLY A 1 91 ? 0.254 2.401 17.996 1.00 85.56 91 GLY A O 1
ATOM 686 N N . SER A 1 92 ? -0.174 0.196 18.149 1.00 90.19 92 SER A N 1
ATOM 687 C CA . SER A 1 92 ? 0.847 -0.225 17.177 1.00 90.19 92 SER A CA 1
ATOM 688 C C . SER A 1 92 ? 0.524 0.159 15.728 1.00 90.19 92 SER A C 1
ATOM 690 O O . SER A 1 92 ? 1.427 0.285 14.903 1.00 90.19 92 SER A O 1
ATOM 692 N N . LEU A 1 93 ? -0.754 0.393 15.401 1.00 90.12 93 LEU A N 1
ATOM 693 C CA . LEU A 1 93 ? -1.184 0.844 14.074 1.00 90.12 93 LEU A CA 1
ATOM 694 C C . LEU A 1 93 ? -0.520 2.169 13.669 1.00 90.12 93 LEU A C 1
ATOM 696 O O . LEU A 1 93 ? -0.250 2.376 12.488 1.00 90.12 93 LEU A O 1
ATOM 700 N N . HIS A 1 94 ? -0.266 3.072 14.624 1.00 88.69 94 HIS A N 1
ATOM 701 C CA . HIS A 1 94 ? 0.377 4.351 14.322 1.00 88.69 94 HIS A CA 1
ATOM 702 C C . HIS A 1 94 ? 1.832 4.172 13.880 1.00 88.69 94 HIS A C 1
ATOM 704 O O . HIS A 1 94 ? 2.241 4.791 12.898 1.00 88.69 94 HIS A O 1
ATOM 710 N N . ASP A 1 95 ? 2.571 3.295 14.559 1.00 89.69 95 ASP A N 1
ATOM 711 C CA . ASP A 1 95 ? 3.965 2.993 14.234 1.00 89.69 95 ASP A CA 1
ATOM 712 C C . ASP A 1 95 ? 4.061 2.299 12.870 1.00 89.69 95 ASP A C 1
ATOM 714 O O . ASP A 1 95 ? 4.870 2.692 12.031 1.00 89.69 95 ASP A O 1
ATOM 718 N N . MET A 1 96 ? 3.157 1.348 12.597 1.00 90.94 96 MET A N 1
ATOM 719 C CA . MET A 1 96 ? 3.048 0.697 11.286 1.00 90.94 96 MET A CA 1
ATOM 720 C C . MET A 1 96 ? 2.719 1.702 10.174 1.00 90.94 96 MET A C 1
ATOM 722 O O . MET A 1 96 ? 3.324 1.670 9.106 1.00 90.94 96 MET A O 1
ATOM 726 N N . PHE A 1 97 ? 1.782 2.623 10.418 1.00 91.88 97 PHE A N 1
ATOM 727 C CA . PHE A 1 97 ? 1.451 3.683 9.465 1.00 91.88 97 PHE A CA 1
ATOM 728 C C . PHE A 1 97 ? 2.654 4.584 9.179 1.00 91.88 97 PHE A C 1
ATOM 730 O O . PHE A 1 97 ? 2.913 4.904 8.022 1.00 91.88 97 PHE A O 1
ATOM 737 N N . LEU A 1 98 ? 3.398 4.990 10.212 1.00 89.50 98 LEU A N 1
ATOM 738 C CA . LEU A 1 98 ? 4.586 5.820 10.038 1.00 89.50 98 LEU A CA 1
ATOM 739 C C . LEU A 1 98 ? 5.665 5.074 9.240 1.00 89.50 98 LEU A C 1
ATOM 741 O O . LEU A 1 98 ? 6.243 5.656 8.327 1.00 89.50 98 LEU A O 1
ATOM 745 N N . ALA A 1 99 ? 5.893 3.793 9.540 1.00 90.19 99 ALA A N 1
ATOM 746 C CA . ALA A 1 99 ? 6.829 2.950 8.804 1.00 90.19 99 ALA A CA 1
ATOM 747 C C . ALA A 1 99 ? 6.447 2.836 7.318 1.00 90.19 99 ALA A C 1
ATOM 749 O O . ALA A 1 99 ? 7.292 3.081 6.458 1.00 90.19 99 ALA A O 1
ATOM 750 N N . ALA A 1 100 ? 5.171 2.575 7.015 1.00 91.50 100 ALA A N 1
ATOM 751 C CA . ALA A 1 100 ? 4.653 2.526 5.646 1.00 91.50 100 ALA A CA 1
ATOM 752 C C . ALA A 1 100 ? 4.818 3.872 4.914 1.00 91.50 100 ALA A C 1
ATOM 754 O O . ALA A 1 100 ? 5.236 3.916 3.759 1.00 91.50 100 ALA A O 1
ATOM 755 N N . VAL A 1 101 ? 4.553 4.998 5.590 1.00 89.69 101 VAL A N 1
ATOM 756 C CA . VAL A 1 101 ? 4.775 6.343 5.029 1.00 89.69 101 VAL A CA 1
ATOM 757 C C . VAL A 1 101 ? 6.249 6.574 4.709 1.00 89.69 101 VAL A C 1
ATOM 759 O O . VAL A 1 101 ? 6.556 7.096 3.640 1.00 89.69 101 VAL A O 1
ATOM 762 N N . VAL A 1 102 ? 7.156 6.226 5.626 1.00 89.06 102 VAL A N 1
ATOM 763 C CA . VAL A 1 102 ? 8.603 6.401 5.433 1.00 89.06 102 VAL A CA 1
ATOM 764 C C . VAL A 1 102 ? 9.092 5.539 4.273 1.00 89.06 102 VAL A C 1
ATOM 766 O O . VAL A 1 102 ? 9.827 6.042 3.425 1.00 89.06 102 VAL A O 1
ATOM 769 N N . LEU A 1 103 ? 8.632 4.289 4.184 1.00 88.25 103 LEU A N 1
ATOM 770 C CA . LEU A 1 103 ? 8.931 3.400 3.064 1.00 88.25 103 LEU A CA 1
ATOM 771 C C . LEU A 1 103 ? 8.430 3.991 1.740 1.00 88.25 103 LEU A C 1
ATOM 773 O O . LEU A 1 103 ? 9.210 4.144 0.802 1.00 88.25 103 LEU A O 1
ATOM 777 N N . ALA A 1 104 ? 7.163 4.408 1.679 1.00 89.94 104 ALA A N 1
ATOM 778 C CA . ALA A 1 104 ? 6.582 5.019 0.487 1.00 89.94 104 ALA A CA 1
ATOM 779 C C . ALA A 1 104 ? 7.313 6.304 0.075 1.00 89.94 104 ALA A C 1
ATOM 781 O O . ALA A 1 104 ? 7.597 6.502 -1.105 1.00 89.94 104 ALA A O 1
ATOM 782 N N . ALA A 1 105 ? 7.657 7.165 1.034 1.00 88.12 105 ALA A N 1
ATOM 783 C CA . ALA A 1 105 ? 8.414 8.384 0.778 1.00 88.12 105 ALA A CA 1
ATOM 784 C C . ALA A 1 105 ? 9.830 8.080 0.267 1.00 88.12 105 ALA A C 1
ATOM 786 O O . ALA A 1 105 ? 10.264 8.706 -0.698 1.00 88.12 105 ALA A O 1
ATOM 787 N N . GLY A 1 106 ? 10.522 7.104 0.862 1.00 87.69 106 GLY A N 1
ATOM 788 C CA . GLY A 1 106 ? 11.849 6.663 0.430 1.00 87.69 106 GLY A CA 1
ATOM 789 C C . GLY A 1 106 ? 11.838 6.117 -0.997 1.00 87.69 106 GLY A C 1
ATOM 790 O O . GLY A 1 106 ? 12.639 6.542 -1.825 1.00 87.69 106 GLY A O 1
ATOM 791 N N . VAL A 1 107 ? 10.869 5.259 -1.319 1.00 87.75 107 VAL A N 1
ATOM 792 C CA . VAL A 1 107 ? 10.683 4.706 -2.668 1.00 87.75 107 VAL A CA 1
ATOM 793 C C . VAL A 1 107 ? 10.325 5.799 -3.679 1.00 87.75 107 VAL A C 1
ATOM 795 O O . VAL A 1 107 ? 10.882 5.825 -4.774 1.00 87.75 107 VAL A O 1
ATOM 798 N N . LEU A 1 108 ? 9.437 6.737 -3.331 1.00 85.94 108 LEU A N 1
ATOM 799 C CA . LEU A 1 108 ? 9.098 7.874 -4.196 1.00 85.94 108 LEU A CA 1
ATOM 800 C C . LEU A 1 108 ? 10.297 8.805 -4.424 1.00 85.94 108 LEU A C 1
ATOM 802 O O . LEU A 1 108 ? 10.482 9.290 -5.540 1.00 85.94 108 LEU A O 1
ATOM 806 N N . ALA A 1 109 ? 11.113 9.045 -3.397 1.00 86.44 109 ALA A N 1
ATOM 807 C CA . ALA A 1 109 ? 12.329 9.842 -3.507 1.00 86.44 109 ALA A CA 1
ATOM 808 C C . ALA A 1 109 ? 13.368 9.146 -4.395 1.00 86.44 109 ALA A C 1
ATOM 810 O O . ALA A 1 109 ? 13.884 9.770 -5.319 1.00 86.44 109 ALA A O 1
ATOM 811 N N . ALA A 1 110 ? 13.610 7.849 -4.188 1.00 85.38 110 ALA A N 1
ATOM 812 C CA . ALA A 1 110 ? 14.490 7.048 -5.036 1.00 85.38 110 ALA A CA 1
ATOM 813 C C . ALA A 1 110 ? 14.010 7.045 -6.498 1.00 85.38 110 ALA A C 1
ATOM 815 O O . ALA A 1 110 ? 14.794 7.288 -7.413 1.00 85.38 110 ALA A O 1
ATOM 816 N N . ALA A 1 111 ? 12.701 6.885 -6.718 1.00 84.12 111 ALA A N 1
ATOM 817 C CA . ALA A 1 111 ? 12.075 6.968 -8.034 1.00 84.12 111 ALA A CA 1
ATOM 818 C C . ALA A 1 111 ? 12.279 8.337 -8.709 1.00 84.12 111 ALA A C 1
ATOM 820 O O . ALA A 1 111 ? 12.482 8.412 -9.922 1.00 84.12 111 ALA A O 1
ATOM 821 N N . ALA A 1 112 ? 12.195 9.426 -7.942 1.00 83.62 112 ALA A N 1
ATOM 822 C CA . ALA A 1 112 ? 12.396 10.781 -8.446 1.00 83.62 112 ALA A CA 1
ATOM 823 C C . ALA A 1 112 ? 13.872 11.070 -8.764 1.00 83.62 112 ALA A C 1
ATOM 825 O O . ALA A 1 112 ? 14.162 11.686 -9.789 1.00 83.62 112 ALA A O 1
ATOM 826 N N . LEU A 1 113 ? 14.796 10.602 -7.919 1.00 84.44 113 LEU A N 1
ATOM 827 C CA . LEU A 1 113 ? 16.238 10.772 -8.106 1.00 84.44 113 LEU A CA 1
ATOM 828 C C . LEU A 1 113 ? 16.764 9.956 -9.289 1.00 84.44 113 LEU A C 1
ATOM 830 O O . LEU A 1 113 ? 17.485 10.509 -10.117 1.00 84.44 113 LEU A O 1
ATOM 834 N N . GLY A 1 114 ? 16.343 8.692 -9.421 1.00 80.50 114 GLY A N 1
ATOM 835 C CA . GLY A 1 114 ? 16.716 7.847 -10.561 1.00 80.50 114 GLY A CA 1
ATOM 836 C C . GLY A 1 114 ? 16.302 8.469 -11.897 1.00 80.50 114 GLY A C 1
ATOM 837 O O . GLY A 1 114 ? 17.068 8.477 -12.854 1.00 80.50 114 GLY A O 1
ATOM 838 N N . ARG A 1 115 ? 15.141 9.133 -11.930 1.00 77.25 115 ARG A N 1
ATOM 839 C CA . ARG A 1 115 ? 14.704 9.916 -13.094 1.00 77.25 115 ARG A CA 1
ATOM 840 C C . ARG A 1 115 ? 15.561 11.128 -13.413 1.00 77.25 115 ARG A C 1
ATOM 842 O O . ARG A 1 115 ? 15.683 11.500 -14.576 1.00 77.25 115 ARG A O 1
ATOM 849 N N . GLY A 1 116 ? 16.057 11.811 -12.386 1.00 80.06 116 GLY A N 1
ATOM 850 C CA . GLY A 1 116 ? 16.891 12.993 -12.575 1.00 80.06 116 GLY A CA 1
ATOM 851 C C . GLY A 1 116 ? 18.181 12.655 -13.317 1.00 80.06 116 GLY A C 1
ATOM 852 O O . GLY A 1 116 ? 18.655 13.463 -14.107 1.00 80.06 116 GLY A O 1
ATOM 853 N N . GLN A 1 117 ? 18.712 11.451 -13.098 1.00 79.19 117 GLN A N 1
ATOM 854 C CA . GLN A 1 117 ? 19.902 10.954 -13.786 1.00 79.19 117 GLN A CA 1
ATOM 855 C C . GLN A 1 117 ? 19.616 10.628 -15.256 1.00 79.19 117 GLN A C 1
ATOM 857 O O . GLN A 1 117 ? 20.381 11.038 -16.121 1.00 79.19 117 GLN A O 1
ATOM 862 N N . GLU A 1 118 ? 18.482 9.986 -15.534 1.00 74.00 118 GLU A N 1
ATOM 863 C CA . GLU A 1 118 ? 18.043 9.612 -16.885 1.00 74.00 118 GLU A CA 1
ATOM 864 C C . GLU A 1 118 ? 17.843 10.831 -17.805 1.00 74.00 118 GLU A C 1
ATOM 866 O O . GLU A 1 118 ? 18.217 10.813 -18.970 1.00 74.00 118 GLU A O 1
ATOM 871 N N . LEU A 1 119 ? 17.328 11.944 -17.270 1.00 76.81 119 LEU A N 1
ATOM 872 C CA . LEU A 1 119 ? 17.134 13.183 -18.038 1.00 76.81 119 LEU A CA 1
ATOM 873 C C . LEU A 1 119 ? 18.438 13.845 -18.507 1.00 76.81 119 LEU A C 1
ATOM 875 O O . LEU A 1 119 ? 18.392 14.676 -19.413 1.00 76.81 119 LEU A O 1
ATOM 879 N N . ASN A 1 120 ? 19.572 13.522 -17.883 1.00 83.94 120 ASN A N 1
ATOM 880 C CA . ASN A 1 120 ? 20.860 14.116 -18.233 1.00 83.94 120 ASN A CA 1
ATOM 881 C C . ASN A 1 120 ? 21.586 13.349 -19.345 1.00 83.94 120 ASN A C 1
ATOM 883 O O . ASN A 1 120 ? 22.553 13.880 -19.891 1.00 83.94 120 ASN A O 1
ATOM 887 N N . ASP A 1 121 ? 21.131 12.142 -19.691 1.00 82.62 121 ASP A N 1
ATOM 888 C CA . ASP A 1 121 ? 21.722 11.329 -20.748 1.00 82.62 121 ASP A CA 1
ATOM 889 C C . ASP A 1 121 ? 20.760 11.209 -21.950 1.00 82.62 121 ASP A C 1
ATOM 891 O O . ASP A 1 121 ? 19.851 10.379 -21.964 1.00 82.62 121 ASP A O 1
ATOM 895 N N . PRO A 1 122 ? 20.922 12.044 -22.993 1.00 76.31 122 PRO A N 1
ATOM 896 C CA . PRO A 1 122 ? 20.039 12.017 -24.155 1.00 76.31 122 PRO A CA 1
ATOM 897 C C . PRO A 1 122 ? 20.167 10.727 -24.979 1.00 76.31 122 PRO A C 1
ATOM 899 O O . PRO A 1 122 ? 19.283 10.448 -25.786 1.00 76.31 122 PRO A O 1
ATOM 902 N N . ALA A 1 123 ? 21.230 9.933 -24.794 1.00 79.94 123 ALA A N 1
ATOM 903 C CA . ALA A 1 123 ? 21.423 8.685 -25.530 1.00 79.94 123 ALA A CA 1
ATOM 904 C C . ALA A 1 123 ? 20.508 7.548 -25.038 1.00 79.94 123 ALA A C 1
ATOM 906 O O . ALA A 1 123 ? 20.261 6.602 -25.784 1.00 79.94 123 ALA A O 1
ATOM 907 N N . THR A 1 124 ? 19.982 7.636 -23.812 1.00 71.38 124 THR A N 1
ATOM 908 C CA . THR A 1 124 ? 19.135 6.603 -23.188 1.00 71.38 124 THR A CA 1
ATOM 909 C C . THR A 1 124 ? 17.631 6.866 -23.310 1.00 71.38 124 THR A C 1
ATOM 911 O O . THR A 1 124 ? 16.832 5.983 -22.991 1.00 71.38 124 THR A O 1
ATOM 914 N N . ALA A 1 125 ? 17.227 8.031 -23.831 1.00 68.38 125 ALA A N 1
ATOM 915 C CA . ALA A 1 125 ? 15.821 8.433 -23.934 1.00 68.38 125 ALA A CA 1
ATOM 916 C C . ALA A 1 125 ? 14.970 7.510 -24.829 1.00 68.38 125 ALA A C 1
ATOM 918 O O . ALA A 1 125 ? 13.768 7.373 -24.600 1.00 68.38 125 ALA A O 1
ATOM 919 N N . ASP A 1 126 ? 15.585 6.853 -25.818 1.00 71.88 126 ASP A N 1
ATOM 920 C CA . ASP A 1 126 ? 14.877 5.983 -26.761 1.00 71.88 126 ASP A CA 1
ATOM 921 C C . ASP A 1 126 ? 14.960 4.484 -26.428 1.00 71.88 126 ASP A C 1
ATOM 923 O O . ASP A 1 126 ? 14.335 3.673 -27.120 1.00 71.88 126 ASP A O 1
ATOM 927 N N . ASP A 1 127 ? 15.650 4.093 -25.354 1.00 77.62 127 ASP A N 1
ATOM 928 C CA . ASP A 1 127 ? 15.862 2.683 -25.014 1.00 77.62 127 ASP A CA 1
ATOM 929 C C . ASP A 1 127 ? 14.547 2.027 -24.513 1.00 77.62 127 ASP A C 1
ATOM 931 O O . ASP A 1 127 ? 13.925 2.525 -23.568 1.00 77.62 127 ASP A O 1
ATOM 935 N N . PRO A 1 128 ? 14.062 0.922 -25.121 1.00 71.25 128 PRO A N 1
ATOM 936 C CA . PRO A 1 128 ? 12.891 0.184 -24.632 1.00 71.25 128 PRO A CA 1
ATOM 937 C C . PRO A 1 128 ? 13.050 -0.348 -23.198 1.00 71.25 128 PRO A C 1
ATOM 939 O O . PRO A 1 128 ? 12.048 -0.577 -22.515 1.00 71.25 128 PRO A O 1
ATOM 942 N N . VAL A 1 129 ? 14.284 -0.532 -22.717 1.00 73.75 129 VAL A N 1
ATOM 943 C CA . VAL A 1 129 ? 14.557 -0.950 -21.332 1.00 73.75 129 VAL A CA 1
ATOM 944 C C . VAL A 1 129 ? 14.069 0.105 -20.337 1.00 73.75 129 VAL A C 1
ATOM 946 O O . VAL A 1 129 ? 13.459 -0.226 -19.318 1.00 73.75 129 VAL A O 1
ATOM 949 N N . THR A 1 130 ? 14.256 1.378 -20.674 1.00 77.38 130 THR A N 1
ATOM 950 C CA . THR A 1 130 ? 13.841 2.525 -19.867 1.00 77.38 130 THR A CA 1
ATOM 951 C C . THR A 1 130 ? 12.319 2.583 -19.699 1.00 77.38 130 THR A C 1
ATOM 953 O O . THR A 1 130 ? 11.805 2.807 -18.599 1.00 77.38 130 THR A O 1
ATOM 956 N N . ASP A 1 131 ? 11.568 2.276 -20.761 1.00 75.75 131 ASP A N 1
ATOM 957 C CA . ASP A 1 131 ? 10.102 2.218 -20.723 1.00 75.75 131 ASP A CA 1
ATOM 958 C C . ASP A 1 131 ? 9.603 1.087 -19.801 1.00 75.75 131 ASP A C 1
ATOM 960 O O . ASP A 1 131 ? 8.684 1.295 -18.994 1.00 75.75 131 ASP A O 1
ATOM 964 N N . ALA A 1 132 ? 10.226 -0.095 -19.862 1.00 75.69 132 ALA A N 1
ATOM 965 C CA . ALA A 1 132 ? 9.900 -1.223 -18.986 1.00 75.69 132 ALA A CA 1
ATOM 966 C C . ALA A 1 132 ? 10.204 -0.900 -17.514 1.00 75.69 132 ALA A C 1
ATOM 968 O O . ALA A 1 132 ? 9.343 -1.070 -16.644 1.00 75.69 132 ALA A O 1
ATOM 969 N N . ALA A 1 133 ? 11.381 -0.337 -17.238 1.00 78.56 133 ALA A N 1
ATOM 970 C CA . ALA A 1 133 ? 11.773 0.104 -15.905 1.00 78.56 133 ALA A CA 1
ATOM 971 C C . ALA A 1 133 ? 10.821 1.159 -15.329 1.00 78.56 133 ALA A C 1
ATOM 973 O O . ALA A 1 133 ? 10.418 1.086 -14.164 1.00 78.56 133 ALA A O 1
ATOM 974 N N . SER A 1 134 ? 10.384 2.112 -16.156 1.00 81.06 134 SER A N 1
ATOM 975 C CA . SER A 1 134 ? 9.416 3.130 -15.749 1.00 81.06 134 SER A CA 1
ATOM 976 C C . SER A 1 134 ? 8.080 2.516 -15.309 1.00 81.06 134 SER A C 1
ATOM 978 O O . SER A 1 134 ? 7.435 3.025 -14.387 1.00 81.06 134 SER A O 1
ATOM 980 N N . SER A 1 135 ? 7.686 1.396 -15.917 1.00 80.94 135 SER A N 1
ATOM 981 C CA . SER A 1 135 ? 6.447 0.685 -15.610 1.00 80.94 135 SER A CA 1
ATOM 982 C C . SER A 1 135 ? 6.573 -0.142 -14.328 1.00 80.94 135 SER A C 1
ATOM 984 O O . SER A 1 135 ? 5.695 -0.069 -13.471 1.00 80.94 135 SER A O 1
ATOM 986 N N . VAL A 1 136 ? 7.703 -0.828 -14.117 1.00 83.38 136 VAL A N 1
ATOM 987 C CA . VAL A 1 136 ? 8.004 -1.498 -12.836 1.00 83.38 136 VAL A CA 1
ATOM 988 C C . VAL A 1 136 ? 8.016 -0.483 -11.695 1.00 83.38 136 VAL A C 1
ATOM 990 O O . VAL A 1 136 ? 7.370 -0.679 -10.671 1.00 83.38 136 VAL A O 1
ATOM 993 N N . LEU A 1 137 ? 8.662 0.667 -11.893 1.00 85.38 137 LEU A N 1
ATOM 994 C CA . LEU A 1 137 ? 8.700 1.739 -10.904 1.00 85.38 137 LEU A CA 1
ATOM 995 C C . LEU A 1 137 ? 7.302 2.305 -10.602 1.00 85.38 137 LEU A C 1
ATOM 997 O O . LEU A 1 137 ? 7.017 2.711 -9.475 1.00 85.38 137 LEU A O 1
ATOM 1001 N N . LEU A 1 138 ? 6.414 2.360 -11.600 1.00 83.75 138 LEU A N 1
ATOM 1002 C CA . LEU A 1 138 ? 5.020 2.777 -11.411 1.00 83.75 138 LEU A CA 1
ATOM 1003 C C . LEU A 1 138 ? 4.298 1.797 -10.494 1.00 83.75 138 LEU A C 1
ATOM 1005 O O . LEU A 1 138 ? 3.593 2.208 -9.574 1.00 83.75 138 LEU A O 1
ATOM 1009 N N . LEU A 1 139 ? 4.524 0.516 -10.730 1.00 84.94 139 LEU A N 1
ATOM 1010 C CA . LEU A 1 139 ? 3.905 -0.569 -10.002 1.00 84.94 139 LEU A CA 1
ATOM 1011 C C . LEU A 1 139 ? 4.413 -0.635 -8.555 1.00 84.94 139 LEU A C 1
ATOM 1013 O O . LEU A 1 139 ? 3.606 -0.693 -7.632 1.00 84.94 139 LEU A O 1
ATOM 1017 N N . VAL A 1 140 ? 5.721 -0.458 -8.338 1.00 89.94 140 VAL A N 1
ATOM 1018 C CA . VAL A 1 140 ? 6.319 -0.344 -6.998 1.00 89.94 140 VAL A CA 1
ATOM 1019 C C . VAL A 1 140 ? 5.788 0.882 -6.243 1.00 89.94 140 VAL A C 1
ATOM 1021 O O . VAL A 1 140 ? 5.339 0.770 -5.106 1.00 89.94 140 VAL A O 1
ATOM 1024 N N . THR A 1 141 ? 5.768 2.064 -6.866 1.00 88.69 141 THR A N 1
ATOM 1025 C CA . THR A 1 141 ? 5.245 3.273 -6.193 1.00 88.69 141 THR A CA 1
ATOM 1026 C C . THR A 1 141 ? 3.747 3.186 -5.894 1.00 88.69 141 THR A C 1
ATOM 1028 O O . THR A 1 141 ? 3.296 3.722 -4.884 1.00 88.69 141 THR A O 1
ATOM 1031 N N . THR A 1 142 ? 2.976 2.505 -6.745 1.00 87.81 142 THR A N 1
ATOM 1032 C CA . THR A 1 142 ? 1.557 2.208 -6.500 1.00 87.81 142 THR A CA 1
ATOM 1033 C C . THR A 1 142 ? 1.401 1.231 -5.342 1.00 87.81 142 THR A C 1
ATOM 1035 O O . THR A 1 142 ? 0.599 1.490 -4.443 1.00 87.81 142 THR A O 1
ATOM 1038 N N . PHE A 1 143 ? 2.218 0.172 -5.307 1.00 91.44 143 PHE A N 1
ATOM 1039 C CA . PHE A 1 143 ? 2.263 -0.763 -4.191 1.00 91.44 143 PHE A CA 1
ATOM 1040 C C . PHE A 1 143 ? 2.483 -0.024 -2.871 1.00 91.44 143 PHE A C 1
ATOM 1042 O O . PHE A 1 143 ? 1.645 -0.166 -1.996 1.00 91.44 143 PHE A O 1
ATOM 1049 N N . CYS A 1 144 ? 3.511 0.821 -2.735 1.00 91.25 144 CYS A N 1
ATOM 1050 C CA . CYS A 1 144 ? 3.859 1.440 -1.446 1.00 91.25 144 CYS A CA 1
ATOM 1051 C C . CYS A 1 144 ? 2.786 2.380 -0.869 1.00 91.25 144 CYS A C 1
ATOM 1053 O O . CYS A 1 144 ? 2.755 2.639 0.330 1.00 91.25 144 CYS A O 1
ATOM 1055 N N . ILE A 1 145 ? 1.898 2.928 -1.696 1.00 90.19 145 ILE A N 1
ATOM 1056 C CA . ILE A 1 145 ? 0.908 3.918 -1.241 1.00 90.19 145 ILE A CA 1
ATOM 1057 C C . ILE A 1 145 ? -0.389 3.271 -0.797 1.00 90.19 145 ILE A C 1
ATOM 1059 O O . ILE A 1 145 ? -1.061 3.781 0.102 1.00 90.19 145 ILE A O 1
ATOM 1063 N N . ASN A 1 146 ? -0.735 2.133 -1.385 1.00 90.75 146 ASN A N 1
ATOM 1064 C CA . ASN A 1 146 ? -1.946 1.415 -1.030 1.00 90.75 146 ASN A CA 1
ATOM 1065 C C . ASN A 1 146 ? -1.980 0.987 0.459 1.00 90.75 146 ASN A C 1
ATOM 1067 O O . ASN A 1 146 ? -3.014 1.220 1.091 1.00 90.75 146 ASN A O 1
ATOM 1071 N N . PRO A 1 147 ? -0.900 0.447 1.066 1.00 92.69 147 PRO A N 1
ATOM 1072 C CA . PRO A 1 147 ? -0.748 0.262 2.509 1.00 92.69 147 PRO A CA 1
ATOM 1073 C C . PRO A 1 147 ? -1.030 1.526 3.316 1.00 92.69 147 PRO A C 1
ATOM 1075 O O . PRO A 1 147 ? -1.835 1.503 4.248 1.00 92.69 147 PRO A O 1
ATOM 1078 N N . VAL A 1 148 ? -0.421 2.652 2.934 1.00 92.44 148 VAL A N 1
ATOM 1079 C CA . VAL A 1 148 ? -0.571 3.939 3.629 1.00 92.44 148 VAL A CA 1
ATOM 1080 C C . VAL A 1 148 ? -2.035 4.379 3.637 1.00 92.44 148 VAL A C 1
ATOM 1082 O O . VAL A 1 148 ? -2.552 4.774 4.682 1.00 92.44 148 VAL A O 1
ATOM 1085 N N . LEU A 1 149 ? -2.732 4.256 2.504 1.00 89.88 149 LEU A N 1
ATOM 1086 C CA . LEU A 1 149 ? -4.155 4.587 2.383 1.00 89.88 149 LEU A CA 1
ATOM 1087 C C . LEU A 1 149 ? -5.045 3.656 3.220 1.00 89.88 149 LEU A C 1
ATOM 1089 O O . LEU A 1 149 ? -5.959 4.126 3.902 1.00 89.88 149 LEU A O 1
ATOM 1093 N N . GLN A 1 150 ? -4.766 2.351 3.215 1.00 91.56 150 GLN A N 1
ATOM 1094 C CA . GLN A 1 150 ? -5.494 1.364 4.019 1.00 91.56 150 GLN A CA 1
ATOM 1095 C C . GLN A 1 150 ? -5.337 1.639 5.522 1.00 91.56 150 GLN A C 1
ATOM 1097 O O . GLN A 1 150 ? -6.327 1.720 6.255 1.00 91.56 150 GLN A O 1
ATOM 1102 N N . LEU A 1 151 ? -4.102 1.847 5.982 1.00 92.19 151 LEU A N 1
ATOM 1103 C CA . LEU A 1 151 ? -3.789 2.149 7.379 1.00 92.19 151 LEU A CA 1
ATOM 1104 C C . LEU A 1 151 ? -4.355 3.512 7.806 1.00 92.19 151 LEU A C 1
ATOM 1106 O O . LEU A 1 151 ? -4.854 3.652 8.925 1.00 92.19 151 LEU A O 1
ATOM 1110 N N . TYR A 1 152 ? -4.352 4.503 6.910 1.00 90.56 152 TYR A N 1
ATOM 1111 C CA . TYR A 1 152 ? -4.976 5.805 7.141 1.00 90.56 152 TYR A CA 1
ATOM 1112 C C . TYR A 1 152 ? -6.480 5.686 7.422 1.00 90.56 152 TYR A C 1
ATOM 1114 O O . TYR A 1 152 ? -6.981 6.276 8.386 1.00 90.56 152 TYR A O 1
ATOM 1122 N N . VAL A 1 153 ? -7.200 4.898 6.616 1.00 89.56 153 VAL A N 1
ATOM 1123 C CA . VAL A 1 153 ? -8.633 4.631 6.815 1.00 89.56 153 VAL A CA 1
ATOM 1124 C C . VAL A 1 153 ? -8.881 3.992 8.185 1.00 89.56 153 VAL A C 1
ATOM 1126 O O . VAL A 1 153 ? -9.734 4.466 8.941 1.00 89.56 153 VAL A O 1
ATOM 1129 N N . LEU A 1 154 ? -8.083 2.983 8.550 1.00 90.00 154 LEU A N 1
ATOM 1130 C CA . LEU A 1 154 ? -8.177 2.315 9.852 1.00 90.00 154 LEU A CA 1
ATOM 1131 C C . LEU A 1 154 ? -7.923 3.279 11.025 1.00 90.00 154 LEU A C 1
ATOM 1133 O O . LEU A 1 154 ? -8.654 3.252 12.020 1.00 90.00 154 LEU A O 1
ATOM 1137 N N . LEU A 1 155 ? -6.936 4.173 10.904 1.00 89.69 155 LEU A N 1
ATOM 1138 C CA . LEU A 1 155 ? -6.648 5.214 11.900 1.00 89.69 155 LEU A CA 1
ATOM 1139 C C . LEU A 1 155 ? -7.801 6.221 12.036 1.00 89.69 155 LEU A C 1
ATOM 1141 O O . LEU A 1 155 ? -8.118 6.659 13.148 1.00 89.69 155 LEU A O 1
ATOM 1145 N N . GLY A 1 156 ? -8.456 6.574 10.926 1.00 84.00 156 GLY A N 1
ATOM 1146 C CA . GLY A 1 156 ? -9.586 7.505 10.895 1.00 84.00 156 GLY A CA 1
ATOM 1147 C C . GLY A 1 156 ? -10.761 7.055 11.769 1.00 84.00 156 GLY A C 1
ATOM 1148 O O . GLY A 1 156 ? -11.375 7.871 12.469 1.00 84.00 156 GLY A O 1
ATOM 1149 N N . TRP A 1 157 ? -11.022 5.749 11.807 1.00 82.50 157 TRP A N 1
ATOM 1150 C CA . TRP A 1 157 ? -12.093 5.151 12.607 1.00 82.50 157 TRP A CA 1
ATOM 1151 C C . TRP A 1 157 ? -11.814 5.154 14.116 1.00 82.50 157 TRP A C 1
ATOM 1153 O O . TRP A 1 157 ? -12.750 5.165 14.915 1.00 82.50 157 TRP A O 1
ATOM 1163 N N . GLY A 1 158 ? -10.544 5.205 14.528 1.00 74.69 158 GLY A N 1
ATOM 1164 C CA . GLY A 1 158 ? -10.121 5.108 15.930 1.00 74.69 158 GLY A CA 1
ATOM 1165 C C . GLY A 1 158 ? -10.290 6.377 16.775 1.00 74.69 158 GLY A C 1
ATOM 1166 O O . GLY A 1 158 ? -9.930 6.367 17.946 1.00 74.69 158 GLY A O 1
ATOM 1167 N N . GLY A 1 159 ? -10.805 7.481 16.221 1.00 72.31 159 GLY A N 1
ATOM 1168 C CA . GLY A 1 159 ? -10.975 8.722 16.994 1.00 72.31 159 GLY A CA 1
ATOM 1169 C C . GLY A 1 159 ? -9.662 9.440 17.340 1.00 72.31 159 GLY A C 1
ATOM 1170 O O . GLY A 1 159 ? -9.642 10.259 18.254 1.00 72.31 159 GLY A O 1
ATOM 1171 N N . TYR A 1 160 ? -8.572 9.150 16.621 1.00 73.00 160 TYR A N 1
ATOM 1172 C CA . TYR A 1 160 ? -7.233 9.658 16.931 1.00 73.00 160 TYR A CA 1
ATOM 1173 C C . TYR A 1 160 ? -7.189 11.193 17.037 1.00 73.00 160 TYR A C 1
ATOM 1175 O O . TYR A 1 160 ? -7.711 11.899 16.174 1.00 73.00 160 TYR A O 1
ATOM 1183 N N . ARG A 1 161 ? -6.555 11.721 18.095 1.00 70.19 161 ARG A N 1
ATOM 1184 C CA . ARG A 1 161 ? -6.612 13.147 18.486 1.00 70.19 161 ARG A CA 1
ATOM 1185 C C . ARG A 1 161 ? -5.839 14.086 17.541 1.00 70.19 161 ARG A C 1
ATOM 1187 O O . ARG A 1 161 ? -6.170 15.264 17.459 1.00 70.19 161 ARG A O 1
ATOM 1194 N N . ARG A 1 162 ? -4.849 13.588 16.785 1.00 76.56 162 ARG A N 1
ATOM 1195 C CA . ARG A 1 162 ? -4.014 14.376 15.845 1.00 76.56 162 ARG A CA 1
ATOM 1196 C C . ARG A 1 162 ? -4.377 14.149 14.371 1.00 76.56 162 ARG A C 1
ATOM 1198 O O . ARG A 1 162 ? -3.514 13.903 13.537 1.00 76.56 162 ARG A O 1
ATOM 1205 N N . ARG A 1 163 ? -5.665 14.259 14.028 1.00 77.81 163 ARG A N 1
ATOM 1206 C CA . ARG A 1 163 ? -6.156 14.001 12.655 1.00 77.81 163 ARG A CA 1
ATOM 1207 C C . ARG A 1 163 ? -5.501 14.867 11.579 1.00 77.81 163 ARG A C 1
ATOM 1209 O O . ARG A 1 163 ? -5.364 14.421 10.449 1.00 77.81 163 ARG A O 1
ATOM 1216 N N . TRP A 1 164 ? -5.139 16.101 11.914 1.00 82.56 164 TRP A N 1
ATOM 1217 C CA . TRP A 1 164 ? -4.639 17.094 10.963 1.00 82.56 164 TRP A CA 1
ATOM 1218 C C . TRP A 1 164 ? -3.254 16.741 10.413 1.00 82.56 164 TRP A C 1
ATOM 1220 O O . TRP A 1 164 ? -3.053 16.823 9.207 1.00 82.56 164 TRP A O 1
ATOM 1230 N N . PHE A 1 165 ? -2.339 16.262 11.259 1.00 78.94 165 PHE A N 1
ATOM 1231 C CA . PHE A 1 165 ? -0.998 15.865 10.823 1.00 78.94 165 PHE A CA 1
ATOM 1232 C C . PHE A 1 165 ? -1.034 14.626 9.921 1.00 78.94 165 PHE A C 1
ATOM 1234 O O . PHE A 1 165 ? -0.499 14.646 8.816 1.00 78.94 165 PHE A O 1
ATOM 1241 N N . THR A 1 166 ? -1.753 13.578 10.337 1.00 77.06 166 THR A N 1
ATOM 1242 C CA . THR A 1 166 ? -1.924 12.356 9.534 1.00 77.06 166 THR A CA 1
ATOM 1243 C C . THR A 1 166 ? -2.617 12.653 8.199 1.00 77.06 166 THR A C 1
ATOM 1245 O O . THR A 1 166 ? -2.228 12.107 7.170 1.00 77.06 166 THR A O 1
ATOM 1248 N N . ARG A 1 167 ? -3.609 13.559 8.190 1.00 81.81 167 ARG A N 1
ATOM 1249 C CA . ARG A 1 167 ? -4.241 14.071 6.961 1.00 81.81 167 ARG A CA 1
ATOM 1250 C C . ARG A 1 167 ? -3.235 14.771 6.057 1.00 81.81 167 ARG A C 1
ATOM 1252 O O . ARG A 1 167 ? -3.208 14.463 4.875 1.00 81.81 167 ARG A O 1
ATOM 1259 N N . GLY A 1 168 ? -2.416 15.665 6.611 1.00 81.69 168 GLY A N 1
ATOM 1260 C CA . GLY A 1 168 ? -1.401 16.402 5.862 1.00 81.69 168 GLY A CA 1
ATOM 1261 C C . GLY A 1 168 ? -0.379 15.482 5.198 1.00 81.69 168 GLY A C 1
ATOM 1262 O O . GLY A 1 168 ? -0.147 15.612 4.003 1.00 81.69 168 GLY A O 1
ATOM 1263 N N . ILE A 1 169 ? 0.158 14.507 5.940 1.00 81.38 169 ILE A N 1
ATOM 1264 C CA . ILE A 1 169 ? 1.099 13.515 5.397 1.00 81.38 169 ILE A CA 1
ATOM 1265 C C . ILE A 1 169 ? 0.447 12.704 4.283 1.00 81.38 169 ILE A C 1
ATOM 1267 O O . ILE A 1 169 ? 0.978 12.646 3.184 1.00 81.38 169 ILE A O 1
ATOM 1271 N N . THR A 1 170 ? -0.717 12.107 4.551 1.00 77.19 170 THR A N 1
ATOM 1272 C CA . THR A 1 170 ? -1.389 11.239 3.572 1.00 77.19 170 THR A CA 1
ATOM 1273 C C . THR A 1 170 ? -1.725 12.018 2.303 1.00 77.19 170 THR A C 1
ATOM 1275 O O . THR A 1 170 ? -1.524 11.524 1.199 1.00 77.19 170 THR A O 1
ATOM 1278 N N . PHE A 1 171 ? -2.174 13.266 2.457 1.00 81.94 171 PHE A N 1
ATOM 1279 C CA . PHE A 1 171 ? -2.434 14.175 1.349 1.00 81.94 171 PHE A CA 1
ATOM 1280 C C . PHE A 1 171 ? -1.162 14.510 0.564 1.00 81.94 171 PHE A C 1
ATOM 1282 O O . PHE A 1 171 ? -1.187 14.456 -0.661 1.00 81.94 171 PHE A O 1
ATOM 1289 N N . ALA A 1 172 ? -0.050 14.803 1.243 1.00 83.00 172 ALA A N 1
ATOM 1290 C CA . ALA A 1 172 ? 1.229 15.089 0.601 1.00 83.00 172 ALA A CA 1
ATOM 1291 C C . ALA A 1 172 ? 1.766 13.871 -0.166 1.00 83.00 172 ALA A C 1
ATOM 1293 O O . ALA A 1 172 ? 2.007 13.981 -1.365 1.00 83.00 172 ALA A O 1
ATOM 1294 N N . THR A 1 173 ? 1.872 12.703 0.480 1.00 77.06 173 THR A N 1
ATOM 1295 C CA . THR A 1 173 ? 2.302 11.443 -0.154 1.00 77.06 173 THR A CA 1
ATOM 1296 C C . THR A 1 173 ? 1.443 11.122 -1.375 1.00 77.06 173 THR A C 1
ATOM 1298 O O . THR A 1 173 ? 1.958 10.743 -2.428 1.00 77.06 173 THR A O 1
ATOM 1301 N N . TRP A 1 174 ? 0.133 11.335 -1.263 1.00 80.00 174 TRP A N 1
ATOM 1302 C CA . TRP A 1 174 ? -0.794 11.110 -2.358 1.00 80.00 174 TRP A CA 1
ATOM 1303 C C . TRP A 1 174 ? -0.626 12.114 -3.504 1.00 80.00 174 TRP A C 1
ATOM 1305 O O . TRP A 1 174 ? -0.551 11.690 -4.655 1.00 80.00 174 TRP A O 1
ATOM 1315 N N . ILE A 1 175 ? -0.515 13.420 -3.224 1.00 81.38 175 ILE A N 1
ATOM 1316 C CA . ILE A 1 175 ? -0.252 14.435 -4.258 1.00 81.38 175 ILE A CA 1
ATOM 1317 C C . ILE A 1 175 ? 1.035 14.099 -4.998 1.00 81.38 175 ILE A C 1
ATOM 1319 O O . ILE A 1 175 ? 1.055 14.137 -6.226 1.00 81.38 175 ILE A O 1
ATOM 1323 N N . THR A 1 176 ? 2.097 13.755 -4.270 1.00 81.50 176 THR A N 1
ATOM 1324 C CA . THR A 1 176 ? 3.387 13.396 -4.861 1.00 81.50 176 THR A CA 1
ATOM 1325 C C . THR A 1 176 ? 3.241 12.217 -5.816 1.00 81.50 176 THR A C 1
ATOM 1327 O O . THR A 1 176 ? 3.784 12.246 -6.921 1.00 81.50 176 THR A O 1
ATOM 1330 N N . TRP A 1 177 ? 2.468 11.200 -5.441 1.00 84.12 177 TRP A N 1
ATOM 1331 C CA . TRP A 1 177 ? 2.208 10.070 -6.323 1.00 84.12 177 TRP A CA 1
ATOM 1332 C C . TRP A 1 177 ? 1.344 10.422 -7.515 1.00 84.12 177 TRP A C 1
ATOM 1334 O O . TRP A 1 177 ? 1.739 10.111 -8.631 1.00 84.12 177 TRP A O 1
ATOM 1344 N N . VAL A 1 178 ? 0.223 11.116 -7.317 1.00 79.75 178 VAL A N 1
ATOM 1345 C CA . VAL A 1 178 ? -0.629 11.562 -8.424 1.00 79.75 178 VAL A CA 1
ATOM 1346 C C . VAL A 1 178 ? 0.179 12.385 -9.409 1.00 79.75 178 VAL A C 1
ATOM 1348 O O . VAL A 1 178 ? 0.112 12.135 -10.605 1.00 79.75 178 VAL A O 1
ATOM 1351 N N . LEU A 1 179 ? 0.976 13.335 -8.927 1.00 80.94 179 LEU A N 1
ATOM 1352 C CA . LEU A 1 179 ? 1.833 14.138 -9.783 1.00 80.94 179 LEU A CA 1
ATOM 1353 C C . LEU A 1 179 ? 2.844 13.253 -10.525 1.00 80.94 179 LEU A C 1
ATOM 1355 O O . LEU A 1 179 ? 3.014 13.408 -11.730 1.00 80.94 179 LEU A O 1
ATOM 1359 N N . SER A 1 180 ? 3.449 12.274 -9.844 1.00 78.62 180 SER A N 1
ATOM 1360 C CA . SER A 1 180 ? 4.353 11.292 -10.458 1.00 78.62 180 SER A CA 1
ATOM 1361 C C . SER A 1 180 ? 3.672 10.461 -11.552 1.00 78.62 180 SER A C 1
ATOM 1363 O O . SER A 1 180 ? 4.292 10.231 -12.592 1.00 78.62 180 SER A O 1
ATOM 1365 N N . GLN A 1 181 ? 2.414 10.048 -11.361 1.00 76.19 181 GLN A N 1
ATOM 1366 C CA . GLN A 1 181 ? 1.637 9.287 -12.346 1.00 76.19 181 GLN A CA 1
ATOM 1367 C C . GLN A 1 181 ? 1.180 10.151 -13.518 1.00 76.19 181 GLN A C 1
ATOM 1369 O O . GLN A 1 181 ? 1.351 9.781 -14.675 1.00 76.19 181 GLN A O 1
ATOM 1374 N N . THR A 1 182 ? 0.667 11.343 -13.239 1.00 77.19 182 THR A N 1
ATOM 1375 C CA . THR A 1 182 ? 0.232 12.300 -14.258 1.00 77.19 182 THR A CA 1
ATOM 1376 C C . THR A 1 182 ? 1.398 12.685 -15.166 1.00 77.19 182 THR A C 1
ATOM 1378 O O . THR A 1 182 ? 1.284 12.620 -16.389 1.00 77.19 182 THR A O 1
ATOM 1381 N N . LEU A 1 183 ? 2.562 12.994 -14.585 1.00 77.50 183 LEU A N 1
ATOM 1382 C CA . LEU A 1 183 ? 3.775 13.285 -15.351 1.00 77.50 183 LEU A CA 1
ATOM 1383 C C . LEU A 1 183 ? 4.235 12.089 -16.196 1.00 77.50 183 LEU A C 1
ATOM 1385 O O . LEU A 1 183 ? 4.766 12.307 -17.279 1.00 77.50 183 LEU A O 1
ATOM 1389 N N . ARG A 1 184 ? 4.023 10.845 -15.739 1.00 72.25 184 ARG A N 1
ATOM 1390 C CA . ARG A 1 184 ? 4.315 9.627 -16.521 1.00 72.25 184 ARG A CA 1
ATOM 1391 C C . ARG A 1 184 ? 3.408 9.505 -17.731 1.00 72.25 184 ARG A C 1
ATOM 1393 O O . ARG A 1 184 ? 3.906 9.328 -18.834 1.00 72.25 184 ARG A O 1
ATOM 1400 N N . ILE A 1 185 ? 2.099 9.616 -17.520 1.00 71.25 185 ILE A N 1
ATOM 1401 C CA . ILE A 1 185 ? 1.100 9.457 -18.581 1.00 71.25 185 ILE A CA 1
ATOM 1402 C C . ILE A 1 185 ? 1.333 10.500 -19.676 1.00 71.25 185 ILE A C 1
ATOM 1404 O O . ILE A 1 185 ? 1.400 10.149 -20.849 1.00 71.25 185 ILE A O 1
ATOM 1408 N N . PHE A 1 186 ? 1.542 11.764 -19.297 1.00 73.25 186 PHE A N 1
ATOM 1409 C CA . PHE A 1 186 ? 1.764 12.836 -20.269 1.00 73.25 186 PHE A CA 1
ATOM 1410 C C . PHE A 1 186 ? 3.129 12.791 -20.962 1.00 73.25 186 PHE A C 1
ATOM 1412 O O . PHE A 1 186 ? 3.269 13.377 -22.033 1.00 73.25 186 PHE A O 1
ATOM 1419 N N . ARG A 1 187 ? 4.133 12.130 -20.372 1.00 69.56 187 ARG A N 1
ATOM 1420 C CA . ARG A 1 187 ? 5.455 11.951 -20.997 1.00 69.56 187 ARG A CA 1
ATOM 1421 C C . ARG A 1 187 ? 5.597 10.661 -21.791 1.00 69.56 187 ARG A C 1
ATOM 1423 O O . ARG A 1 187 ? 6.558 10.554 -22.545 1.00 69.56 187 ARG A O 1
ATOM 1430 N N . GLY A 1 188 ? 4.703 9.689 -21.617 1.00 67.88 188 GLY A N 1
ATOM 1431 C CA . GLY A 1 188 ? 4.798 8.414 -22.317 1.00 67.88 188 GLY A CA 1
ATOM 1432 C C . GLY A 1 188 ? 4.849 8.631 -23.827 1.00 67.88 188 GLY A C 1
ATOM 1433 O O . GLY A 1 188 ? 4.006 9.351 -24.365 1.00 67.88 188 GLY A O 1
ATOM 1434 N N . ARG A 1 189 ? 5.812 7.991 -24.508 1.00 65.06 189 ARG A N 1
ATOM 1435 C CA . ARG A 1 189 ? 5.957 8.031 -25.976 1.00 65.06 189 ARG A CA 1
ATOM 1436 C C . ARG A 1 189 ? 4.628 7.805 -26.687 1.00 65.06 189 ARG A C 1
ATOM 1438 O O . ARG A 1 189 ? 4.279 8.587 -27.555 1.00 65.06 189 ARG A O 1
ATOM 1445 N N . ALA A 1 190 ? 3.816 6.870 -26.189 1.00 62.69 190 ALA A N 1
ATOM 1446 C CA . ALA A 1 190 ? 2.467 6.614 -26.687 1.00 62.69 190 ALA A CA 1
ATOM 1447 C C . ALA A 1 190 ? 1.593 7.879 -26.806 1.00 62.69 190 ALA A C 1
ATOM 1449 O O . ALA A 1 190 ? 0.890 8.027 -27.798 1.00 62.69 190 ALA A O 1
ATOM 1450 N N . TRP A 1 191 ? 1.646 8.809 -25.845 1.00 61.66 191 TRP A N 1
ATOM 1451 C CA . TRP A 1 191 ? 0.884 10.061 -25.906 1.00 61.66 191 TRP A CA 1
ATOM 1452 C C . TRP A 1 191 ? 1.446 11.043 -26.942 1.00 61.66 191 TRP A C 1
ATOM 1454 O O . TRP A 1 191 ? 0.685 11.710 -27.644 1.00 61.66 191 TRP A O 1
ATOM 1464 N N . ASN A 1 192 ? 2.773 11.126 -27.061 1.00 63.06 192 ASN A N 1
ATOM 1465 C CA . ASN A 1 192 ? 3.425 11.973 -28.062 1.00 63.06 192 ASN A CA 1
ATOM 1466 C C . ASN A 1 192 ? 3.235 11.423 -29.482 1.00 63.06 192 ASN A C 1
ATOM 1468 O O . ASN A 1 192 ? 2.928 12.192 -30.389 1.00 63.06 192 ASN A O 1
ATOM 1472 N N . ASP A 1 193 ? 3.301 10.107 -29.658 1.00 63.97 193 ASP A N 1
ATOM 1473 C CA . ASP A 1 193 ? 3.049 9.438 -30.933 1.00 63.97 193 ASP A CA 1
ATOM 1474 C C . ASP A 1 193 ? 1.563 9.515 -31.319 1.00 63.97 193 ASP A C 1
ATOM 1476 O O . ASP A 1 193 ? 1.241 9.725 -32.486 1.00 63.97 193 ASP A O 1
ATOM 1480 N N . HIS A 1 194 ? 0.641 9.491 -30.345 1.00 57.31 194 HIS A N 1
ATOM 1481 C CA . HIS A 1 194 ? -0.784 9.768 -30.588 1.00 57.31 194 HIS A CA 1
ATOM 1482 C C . HIS A 1 194 ? -1.047 11.201 -31.072 1.00 57.31 194 HIS A C 1
ATOM 1484 O O . HIS A 1 194 ? -2.029 11.430 -31.772 1.00 57.31 194 HIS A O 1
ATOM 1490 N N . ARG A 1 195 ? -0.181 12.177 -30.764 1.00 57.03 195 ARG A N 1
ATOM 1491 C CA . ARG A 1 195 ? -0.265 13.515 -31.383 1.00 57.03 195 ARG A CA 1
ATOM 1492 C C . ARG A 1 195 ? 0.255 13.544 -32.820 1.00 57.03 195 ARG A C 1
ATOM 1494 O O . ARG A 1 195 ? -0.067 14.478 -33.547 1.00 57.03 195 ARG A O 1
ATOM 1501 N N . GLY A 1 196 ? 1.043 12.548 -33.222 1.00 58.69 196 GLY A N 1
ATOM 1502 C CA . GLY A 1 196 ? 1.470 12.335 -34.605 1.00 58.69 196 GLY A CA 1
ATOM 1503 C C . GLY A 1 196 ? 0.421 11.632 -35.471 1.00 58.69 196 GLY A C 1
ATOM 1504 O O . GLY A 1 196 ? 0.552 11.628 -36.697 1.00 58.69 196 GLY A O 1
ATOM 1505 N N . PHE A 1 197 ? -0.633 11.067 -34.870 1.00 53.97 197 PHE A N 1
ATOM 1506 C CA . PHE A 1 197 ? -1.733 10.462 -35.612 1.00 53.97 197 PHE A CA 1
ATOM 1507 C C . PHE A 1 197 ? -2.548 11.538 -36.334 1.00 53.97 197 PHE A C 1
ATOM 1509 O O . PHE A 1 197 ? -3.105 12.453 -35.724 1.00 53.97 197 PHE A O 1
ATOM 1516 N N . LYS A 1 198 ? -2.627 11.422 -37.663 1.00 57.28 198 LYS A N 1
ATOM 1517 C CA . LYS A 1 198 ? -3.547 12.237 -38.459 1.00 57.28 198 LYS A CA 1
ATOM 1518 C C . LYS A 1 198 ? -4.984 11.912 -38.020 1.00 57.28 198 LYS A C 1
ATOM 1520 O O . LYS A 1 198 ? -5.294 10.732 -37.867 1.00 57.28 198 LYS A O 1
ATOM 1525 N N . PRO A 1 199 ? -5.864 12.917 -37.864 1.00 62.88 199 PRO A N 1
ATOM 1526 C CA . PRO A 1 199 ? -7.243 12.727 -37.400 1.00 62.88 199 PRO A CA 1
ATOM 1527 C C . PRO A 1 199 ? -8.104 11.821 -38.302 1.00 62.88 199 PRO A C 1
ATOM 1529 O O . PRO A 1 199 ? -9.201 11.448 -37.899 1.00 62.88 199 PRO A O 1
ATOM 1532 N N . ASP A 1 200 ? -7.599 11.432 -39.476 1.00 70.81 200 ASP A N 1
ATOM 1533 C CA . ASP A 1 200 ? -8.301 10.594 -40.453 1.00 70.81 200 ASP A C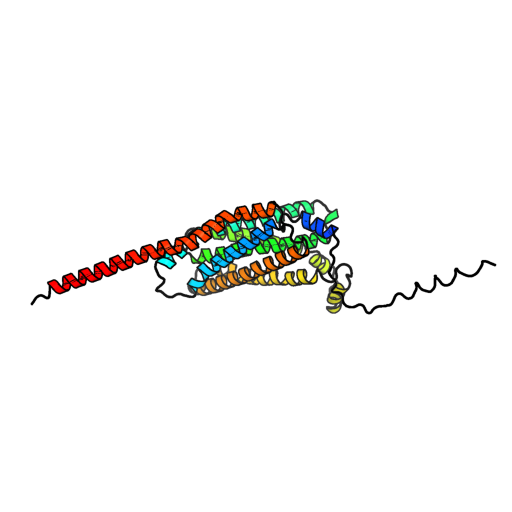A 1
ATOM 1534 C C . ASP A 1 200 ? -7.957 9.092 -40.348 1.00 70.81 200 ASP A C 1
ATOM 1536 O O . ASP A 1 200 ? -8.471 8.289 -41.127 1.00 70.81 200 ASP A O 1
ATOM 1540 N N . ALA A 1 201 ? -7.080 8.688 -39.420 1.00 57.56 201 ALA A N 1
ATOM 1541 C CA . ALA A 1 201 ? -6.725 7.280 -39.247 1.00 57.56 201 ALA A CA 1
ATOM 1542 C C . ALA A 1 201 ? -7.916 6.475 -38.704 1.00 57.56 201 ALA A C 1
ATOM 1544 O O . ALA A 1 201 ? -8.544 6.833 -37.705 1.00 57.56 201 ALA A O 1
ATOM 1545 N N . THR A 1 202 ? -8.235 5.367 -39.366 1.00 69.81 202 THR A N 1
ATOM 1546 C CA . THR A 1 202 ? -9.376 4.528 -38.978 1.00 69.81 202 THR A CA 1
ATOM 1547 C C . THR A 1 202 ? -9.033 3.655 -37.768 1.00 69.81 202 THR A C 1
ATOM 1549 O O . THR A 1 202 ? -7.894 3.231 -37.596 1.00 69.81 202 THR A O 1
ATOM 1552 N N . ILE A 1 203 ? -10.033 3.320 -36.940 1.00 57.94 203 ILE A N 1
ATOM 1553 C CA . ILE A 1 203 ? -9.874 2.437 -35.761 1.00 57.94 203 ILE A CA 1
ATOM 1554 C C . ILE A 1 203 ? -9.197 1.098 -36.134 1.00 57.94 203 ILE A C 1
ATOM 1556 O O . ILE A 1 203 ? -8.459 0.533 -35.331 1.00 57.94 203 ILE A O 1
ATOM 1560 N N . GLY A 1 204 ? -9.386 0.617 -37.370 1.00 57.28 204 GLY A N 1
ATOM 1561 C CA . GLY A 1 204 ? -8.729 -0.589 -37.884 1.00 57.28 204 GLY A CA 1
ATOM 1562 C C . GLY A 1 204 ? -7.213 -0.457 -38.092 1.00 57.28 204 GLY A C 1
ATOM 1563 O O . GLY A 1 204 ? -6.497 -1.439 -37.912 1.00 57.28 204 GLY A O 1
ATOM 1564 N N . GLU A 1 205 ? -6.699 0.735 -38.411 1.00 55.69 205 GLU A N 1
ATOM 1565 C CA . GLU A 1 205 ? -5.254 0.980 -38.535 1.00 55.69 205 GLU A CA 1
ATOM 1566 C C . GLU A 1 205 ? -4.560 1.056 -37.172 1.00 55.69 205 GLU A C 1
ATOM 1568 O O . GLU A 1 205 ? -3.411 0.638 -37.056 1.00 55.69 205 GLU A O 1
ATOM 1573 N N . LEU A 1 206 ? -5.264 1.520 -36.133 1.00 53.91 206 LEU A N 1
ATOM 1574 C CA . LEU A 1 206 ? -4.737 1.573 -34.767 1.00 53.91 206 LEU A CA 1
ATOM 1575 C C . LEU A 1 206 ? -4.493 0.161 -34.209 1.00 53.91 206 LEU A C 1
ATOM 1577 O O . LEU A 1 206 ? -3.449 -0.104 -33.624 1.00 53.91 206 LEU A O 1
ATOM 1581 N N . ILE A 1 207 ? -5.425 -0.762 -34.471 1.00 54.06 207 ILE A N 1
ATOM 1582 C CA . ILE A 1 207 ? -5.327 -2.169 -34.052 1.00 54.06 207 ILE A CA 1
ATOM 1583 C C . ILE A 1 207 ? -4.237 -2.906 -34.852 1.00 54.06 207 ILE A C 1
ATOM 1585 O O . ILE A 1 207 ? -3.510 -3.726 -34.301 1.00 54.06 207 ILE A O 1
ATOM 1589 N N . GLN A 1 208 ? -4.062 -2.587 -36.141 1.00 54.47 208 GLN A N 1
ATOM 1590 C CA . GLN A 1 208 ? -3.010 -3.195 -36.970 1.00 54.47 208 GLN A CA 1
ATOM 1591 C C . GLN A 1 208 ? -1.591 -2.696 -36.663 1.00 54.47 208 GLN A C 1
ATOM 1593 O O . GLN A 1 208 ? -0.627 -3.370 -37.030 1.00 54.47 208 GLN A O 1
ATOM 1598 N N . TRP A 1 209 ? -1.436 -1.522 -36.049 1.00 55.44 209 TRP A N 1
ATOM 1599 C CA . TRP A 1 209 ? -0.120 -0.981 -35.701 1.00 55.44 209 TRP A CA 1
ATOM 1600 C C . TRP A 1 209 ? 0.522 -1.753 -34.538 1.00 55.44 209 TRP A C 1
ATOM 1602 O O . TRP A 1 209 ? 1.731 -1.980 -34.543 1.00 55.44 209 TRP A O 1
ATOM 1612 N N . GLU A 1 210 ? -0.302 -2.232 -33.603 1.00 50.50 210 GLU A N 1
ATOM 1613 C CA . GLU A 1 210 ? 0.099 -3.039 -32.442 1.00 50.50 210 GLU A CA 1
ATOM 1614 C C . GLU A 1 210 ? 0.671 -4.412 -32.860 1.00 50.50 210 GLU A C 1
ATOM 1616 O O . GLU A 1 210 ? 1.678 -4.863 -32.318 1.00 50.50 210 GLU A O 1
ATOM 1621 N N . ASP A 1 211 ? 0.099 -5.030 -33.901 1.00 52.16 211 ASP A N 1
ATOM 1622 C CA . ASP A 1 211 ? 0.507 -6.347 -34.423 1.00 52.16 211 ASP A CA 1
ATOM 1623 C C . ASP A 1 211 ? 1.772 -6.306 -35.306 1.00 52.16 211 ASP A C 1
ATOM 1625 O O . ASP A 1 211 ? 2.398 -7.333 -35.581 1.00 52.16 211 ASP A O 1
ATOM 1629 N N . ARG A 1 212 ? 2.176 -5.122 -35.790 1.00 47.06 212 ARG A N 1
ATOM 1630 C CA . ARG A 1 212 ? 3.263 -4.969 -36.778 1.00 47.06 212 ARG A CA 1
ATOM 1631 C C . ARG A 1 212 ? 4.640 -4.684 -36.194 1.00 47.06 212 ARG A C 1
ATOM 1633 O O . ARG A 1 212 ? 5.565 -4.478 -36.980 1.00 47.06 212 ARG A O 1
ATOM 1640 N N . ASN A 1 213 ? 4.826 -4.686 -34.874 1.00 49.06 213 ASN A N 1
ATOM 1641 C CA . ASN A 1 213 ? 6.163 -4.579 -34.289 1.00 49.06 213 ASN A CA 1
ATOM 1642 C C . ASN A 1 213 ? 6.696 -5.976 -33.900 1.00 49.06 213 ASN A C 1
ATOM 1644 O O . ASN A 1 213 ? 6.584 -6.380 -32.741 1.00 49.06 213 ASN A O 1
ATOM 1648 N N . PRO A 1 214 ? 7.300 -6.740 -34.838 1.00 53.59 214 PRO A N 1
ATOM 1649 C CA . PRO A 1 214 ? 7.703 -8.134 -34.622 1.00 53.59 214 PRO A CA 1
ATOM 1650 C C . PRO A 1 214 ? 8.809 -8.307 -33.575 1.00 53.59 214 PRO A C 1
ATOM 1652 O O . PRO A 1 214 ? 9.196 -9.434 -33.275 1.00 53.59 214 PRO A O 1
ATOM 1655 N N . LYS A 1 215 ? 9.357 -7.214 -33.030 1.00 53.75 215 LYS A N 1
ATOM 1656 C CA . LYS A 1 215 ? 10.479 -7.270 -32.095 1.00 53.75 215 LYS A CA 1
ATOM 1657 C C . LYS A 1 215 ? 10.093 -7.760 -30.694 1.00 53.75 215 LYS A C 1
ATOM 1659 O O . LYS A 1 215 ? 10.960 -8.341 -30.054 1.00 53.75 215 LYS A O 1
ATOM 1664 N N . TYR A 1 216 ? 8.843 -7.593 -30.233 1.00 50.59 216 TYR A N 1
ATOM 1665 C CA . TYR A 1 216 ? 8.425 -8.002 -28.873 1.00 50.59 216 TYR A CA 1
ATOM 1666 C C . TYR A 1 216 ? 6.929 -8.399 -28.759 1.00 50.59 216 TYR A C 1
ATOM 1668 O O . TYR A 1 216 ? 6.182 -7.748 -28.029 1.00 50.59 216 TYR A O 1
ATOM 1676 N N . PRO A 1 217 ? 6.457 -9.466 -29.431 1.00 50.25 217 PRO A N 1
ATOM 1677 C CA . PRO A 1 217 ? 5.024 -9.755 -29.616 1.00 50.25 217 PRO A CA 1
ATOM 1678 C C . PRO A 1 217 ? 4.266 -10.310 -28.382 1.00 50.25 217 PRO A C 1
ATOM 1680 O O . PRO A 1 217 ? 3.300 -11.045 -28.538 1.00 50.25 217 PRO A O 1
ATOM 1683 N N . GLY A 1 218 ? 4.652 -9.99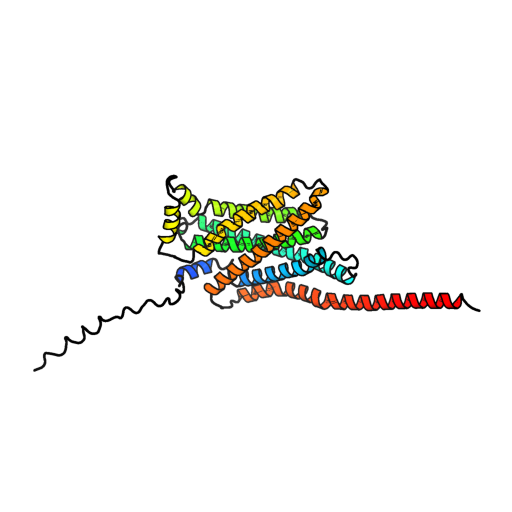3 -27.140 1.00 50.19 218 GLY A N 1
ATOM 1684 C CA . GLY A 1 218 ? 3.927 -10.544 -25.977 1.00 50.19 218 GLY A CA 1
ATOM 1685 C C . GLY A 1 218 ? 4.182 -9.920 -24.607 1.00 50.19 218 GLY A C 1
ATOM 1686 O O . GLY A 1 218 ? 3.322 -10.011 -23.737 1.00 50.19 218 GLY A O 1
ATOM 1687 N N . CYS A 1 219 ? 5.313 -9.242 -24.389 1.00 47.75 219 CYS A N 1
ATOM 1688 C CA . CYS A 1 219 ? 5.602 -8.630 -23.083 1.00 47.75 219 CYS A CA 1
ATOM 1689 C C . CYS A 1 219 ? 4.899 -7.282 -22.853 1.00 47.75 219 CYS A C 1
ATOM 1691 O O . CYS A 1 219 ? 4.785 -6.845 -21.710 1.00 47.75 219 CYS A O 1
ATOM 1693 N N . THR A 1 220 ? 4.426 -6.613 -23.906 1.00 51.25 220 THR A N 1
ATOM 1694 C CA . THR A 1 220 ? 3.820 -5.275 -23.809 1.00 51.25 220 THR A CA 1
ATOM 1695 C C . THR A 1 220 ? 2.327 -5.315 -23.481 1.00 51.25 220 THR A C 1
ATOM 1697 O O . THR A 1 220 ? 1.870 -4.473 -22.713 1.00 51.25 220 THR A O 1
ATOM 1700 N N . TYR A 1 221 ? 1.586 -6.324 -23.956 1.00 46.78 221 TYR A N 1
ATOM 1701 C CA . TYR A 1 221 ? 0.124 -6.405 -23.804 1.00 46.78 221 TYR A CA 1
ATOM 1702 C C . TYR A 1 221 ? -0.341 -6.384 -22.336 1.00 46.78 221 TYR A C 1
A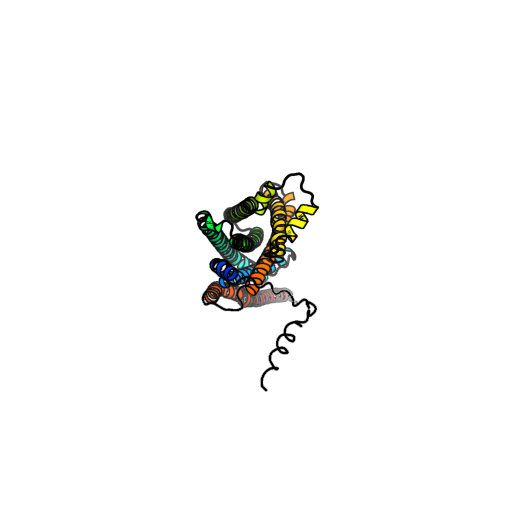TOM 1704 O O . TYR A 1 221 ? -1.181 -5.565 -21.964 1.00 46.78 221 TYR A O 1
ATOM 1712 N N . GLY A 1 222 ? 0.273 -7.196 -21.465 1.00 49.56 222 GLY A N 1
ATOM 1713 C CA . GLY A 1 222 ? -0.082 -7.237 -20.038 1.00 49.56 222 GLY A CA 1
ATOM 1714 C C . GLY A 1 222 ? 0.275 -5.959 -19.265 1.00 49.56 222 GLY A C 1
ATOM 1715 O O . GLY A 1 222 ? -0.409 -5.592 -18.312 1.00 49.56 222 GLY A O 1
ATOM 1716 N N . LEU A 1 223 ? 1.313 -5.233 -19.694 1.00 49.94 223 LEU A N 1
ATOM 1717 C CA . LEU A 1 223 ? 1.694 -3.945 -19.101 1.00 49.94 223 LEU A CA 1
ATOM 1718 C C . LEU A 1 223 ? 0.795 -2.790 -19.575 1.00 49.94 223 LEU A C 1
ATOM 1720 O O . LEU A 1 223 ? 0.658 -1.780 -18.882 1.00 49.94 223 LEU A O 1
ATOM 1724 N N . GLN A 1 224 ? 0.212 -2.918 -20.766 1.00 52.16 224 GLN A N 1
ATOM 1725 C CA . GLN A 1 224 ? -0.554 -1.873 -21.438 1.00 52.16 224 GLN A CA 1
ATOM 1726 C C . GLN A 1 224 ? -2.033 -1.900 -21.034 1.00 52.16 224 GLN A C 1
ATOM 1728 O O . GLN A 1 224 ? -2.605 -0.836 -20.794 1.00 52.16 224 GLN A O 1
ATOM 1733 N N . GLU A 1 225 ? -2.617 -3.081 -20.805 1.00 51.69 225 GLU A N 1
ATOM 1734 C CA . GLU A 1 225 ? -3.942 -3.219 -20.174 1.00 51.69 225 GLU A CA 1
ATOM 1735 C C . GLU A 1 225 ? -3.957 -2.649 -18.742 1.00 51.69 225 GLU A C 1
ATOM 1737 O O . GLU A 1 225 ? -4.928 -2.015 -18.316 1.00 51.69 225 GLU A O 1
ATOM 1742 N N . GLY A 1 226 ? -2.823 -2.731 -18.037 1.00 51.00 226 GLY A N 1
ATOM 1743 C CA . GLY A 1 226 ? -2.610 -2.091 -16.738 1.00 51.00 226 GLY A CA 1
ATOM 1744 C C . GLY A 1 226 ? -2.561 -0.555 -16.760 1.00 51.00 226 GLY A C 1
ATOM 1745 O O . GLY A 1 226 ? -2.540 0.051 -15.692 1.00 51.00 226 GLY A O 1
ATOM 1746 N N . ARG A 1 227 ? -2.564 0.117 -17.926 1.00 57.84 227 ARG A N 1
ATOM 1747 C CA . ARG A 1 227 ? -2.508 1.596 -18.013 1.00 57.84 227 ARG A CA 1
ATOM 1748 C C . ARG A 1 227 ? -3.868 2.286 -17.879 1.00 57.84 227 ARG A C 1
ATOM 1750 O O . ARG A 1 227 ? -3.908 3.446 -17.471 1.00 57.84 227 ARG A O 1
ATOM 1757 N N . GLY A 1 228 ? -4.974 1.604 -18.187 1.00 54.56 228 GLY A N 1
ATOM 1758 C CA . GLY A 1 228 ? -6.328 2.177 -18.097 1.00 54.56 228 GLY A CA 1
ATOM 1759 C C . GLY A 1 228 ? -6.928 2.132 -16.686 1.00 54.56 228 GLY A C 1
ATOM 1760 O O . GLY A 1 228 ? -7.577 3.082 -16.243 1.00 54.56 228 GLY A O 1
ATOM 1761 N N . SER A 1 229 ? -6.655 1.051 -15.949 1.00 57.06 229 SER A N 1
ATOM 1762 C CA . SER A 1 229 ? -7.142 0.835 -14.577 1.00 57.06 229 SER A CA 1
ATOM 1763 C C . SER A 1 229 ? -6.732 1.944 -13.578 1.00 57.06 229 SER A C 1
ATOM 1765 O O . SER A 1 229 ? -7.599 2.435 -12.848 1.00 57.06 229 SER A O 1
ATOM 1767 N N . PRO A 1 230 ? -5.482 2.460 -13.587 1.00 61.62 230 PRO A N 1
ATOM 1768 C CA . PRO A 1 230 ? -5.050 3.532 -12.694 1.00 61.62 230 PRO A CA 1
ATOM 1769 C C . PRO A 1 230 ? -5.819 4.835 -12.900 1.00 61.62 230 PRO A C 1
ATOM 1771 O O . PRO A 1 230 ? -6.051 5.543 -11.930 1.00 61.62 230 PRO A O 1
ATOM 1774 N N . ILE A 1 231 ? -6.240 5.155 -14.130 1.00 61.97 231 ILE A N 1
ATOM 1775 C CA . ILE A 1 231 ? -6.953 6.404 -14.449 1.00 61.97 231 ILE A CA 1
ATOM 1776 C C . ILE A 1 231 ? -8.397 6.347 -13.945 1.00 61.97 231 ILE A C 1
ATOM 1778 O O . ILE A 1 231 ? -8.890 7.305 -13.353 1.00 61.97 231 ILE A O 1
ATOM 1782 N N . LEU A 1 232 ? -9.076 5.215 -14.123 1.00 63.00 232 LEU A N 1
ATOM 1783 C CA . LEU A 1 232 ? -10.425 5.010 -13.592 1.00 63.00 232 LEU A CA 1
ATOM 1784 C C . LEU A 1 232 ? -10.421 4.981 -12.060 1.00 63.00 232 LEU A C 1
ATOM 1786 O O . LEU A 1 232 ? -11.223 5.675 -11.435 1.00 63.00 232 LEU A O 1
ATOM 1790 N N . LEU A 1 233 ? -9.457 4.279 -11.455 1.00 63.59 233 LEU A N 1
ATOM 1791 C CA . LEU A 1 233 ? -9.233 4.319 -10.009 1.00 63.59 233 LEU A CA 1
ATOM 1792 C C . LEU A 1 233 ? -8.894 5.739 -9.532 1.00 63.59 233 LEU A C 1
ATOM 1794 O O . LEU A 1 233 ? -9.398 6.159 -8.495 1.00 63.59 233 LEU A O 1
ATOM 1798 N N . TRP A 1 234 ? -8.128 6.513 -10.305 1.00 67.62 234 TRP A N 1
ATOM 1799 C CA . TRP A 1 234 ? -7.781 7.909 -10.023 1.00 67.62 234 TRP A CA 1
ATOM 1800 C C . TRP A 1 234 ? -9.006 8.834 -10.025 1.00 67.62 234 TRP A C 1
ATOM 1802 O O . TRP A 1 234 ? -9.194 9.595 -9.074 1.00 67.62 234 TRP A O 1
ATOM 1812 N N . ILE A 1 235 ? -9.880 8.738 -11.034 1.00 67.88 235 ILE A N 1
ATOM 1813 C CA . ILE A 1 235 ? -11.121 9.528 -11.112 1.00 67.88 235 ILE A CA 1
ATOM 1814 C C . ILE A 1 235 ? -12.068 9.141 -9.976 1.00 67.88 235 ILE A C 1
ATOM 1816 O O . ILE A 1 235 ? -12.564 10.013 -9.257 1.00 67.88 235 ILE A O 1
ATOM 1820 N N . CYS A 1 236 ? -12.291 7.840 -9.773 1.00 67.25 236 CYS A N 1
ATOM 1821 C CA . CYS A 1 236 ? -13.137 7.353 -8.690 1.00 67.25 236 CYS A CA 1
ATOM 1822 C C . CYS A 1 236 ? -12.612 7.832 -7.334 1.00 67.25 236 CYS A C 1
ATOM 1824 O O . CYS A 1 236 ? -13.388 8.303 -6.509 1.00 67.25 236 CYS A O 1
ATOM 1826 N N . PHE A 1 237 ? -11.300 7.812 -7.120 1.00 64.31 237 PHE A N 1
ATOM 1827 C CA . PHE A 1 237 ? -10.683 8.239 -5.871 1.00 64.31 237 PHE A CA 1
ATOM 1828 C C . PHE A 1 237 ? -10.783 9.755 -5.621 1.00 64.31 237 PHE A C 1
ATOM 1830 O O . PHE A 1 237 ? -11.057 10.157 -4.490 1.00 64.31 237 PHE A O 1
ATOM 1837 N N . TRP A 1 238 ? -10.642 10.610 -6.644 1.00 65.19 238 TRP A N 1
ATOM 1838 C CA . TRP A 1 238 ? -10.866 12.064 -6.528 1.00 65.19 238 TRP A CA 1
ATOM 1839 C C . TRP A 1 238 ? -12.293 12.393 -6.092 1.00 65.19 238 TRP A C 1
ATOM 1841 O O . TRP A 1 238 ? -12.505 13.180 -5.164 1.00 65.19 238 TRP A O 1
ATOM 1851 N N . VAL A 1 239 ? -13.270 11.752 -6.735 1.00 67.81 239 VAL A N 1
ATOM 1852 C CA . VAL A 1 239 ? -14.692 11.881 -6.390 1.00 67.81 239 VAL A CA 1
ATOM 1853 C C . VAL A 1 239 ? -14.927 11.387 -4.959 1.00 67.81 239 VAL A C 1
ATOM 1855 O O . VAL A 1 239 ? -15.695 11.971 -4.202 1.00 67.81 239 VAL A O 1
ATOM 1858 N N . ILE A 1 240 ? -14.218 10.348 -4.540 1.00 62.78 240 ILE A N 1
ATOM 1859 C CA . ILE A 1 240 ? -14.410 9.715 -3.242 1.00 62.78 240 ILE A CA 1
ATOM 1860 C C . ILE A 1 240 ? -13.719 10.483 -2.101 1.00 62.78 240 ILE A C 1
ATOM 1862 O O . ILE A 1 240 ? -14.327 10.589 -1.048 1.00 62.78 240 ILE A O 1
ATOM 1866 N N . LEU A 1 241 ? -12.526 11.074 -2.256 1.00 64.19 241 LEU A N 1
ATOM 1867 C CA . LEU A 1 241 ? -11.828 11.771 -1.154 1.00 64.19 241 LEU A CA 1
ATOM 1868 C C . LEU A 1 241 ? -12.067 13.281 -1.076 1.00 64.19 241 LEU A C 1
ATOM 1870 O O . LEU A 1 241 ? -12.172 13.827 0.027 1.00 64.19 241 LEU A O 1
ATOM 1874 N N . VAL A 1 242 ? -12.146 13.975 -2.210 1.00 67.25 242 VAL A N 1
ATOM 1875 C CA . VAL A 1 242 ? -12.198 15.446 -2.209 1.00 67.25 242 VAL A CA 1
ATOM 1876 C C . VAL A 1 242 ? -13.603 15.957 -1.925 1.00 67.25 242 VAL A C 1
ATOM 1878 O O . VAL A 1 242 ? -13.763 16.935 -1.193 1.00 67.25 242 VAL A O 1
ATOM 1881 N N . LEU A 1 243 ? -14.636 15.251 -2.390 1.00 67.00 243 LEU A N 1
ATOM 1882 C CA . LEU A 1 243 ? -16.021 15.609 -2.081 1.00 67.00 243 LEU A CA 1
ATOM 1883 C C . LEU A 1 243 ? -16.318 15.555 -0.566 1.00 67.00 243 LEU A C 1
ATOM 1885 O O . LEU A 1 243 ? -16.773 16.562 -0.030 1.00 67.00 243 LEU A O 1
ATOM 1889 N N . PRO A 1 244 ? -16.017 14.488 0.197 1.00 59.38 244 PRO A N 1
ATOM 1890 C CA . PRO A 1 244 ? -16.262 14.502 1.640 1.00 59.38 244 PRO A CA 1
ATOM 1891 C C . PRO A 1 244 ? -15.477 15.585 2.389 1.00 59.38 244 PRO A C 1
ATOM 1893 O O . PRO A 1 244 ? -16.006 16.169 3.335 1.00 59.38 244 PRO A O 1
ATOM 1896 N N . ALA A 1 245 ? -14.237 15.874 1.974 1.00 61.78 245 ALA A N 1
ATOM 1897 C CA . ALA A 1 245 ? -13.418 16.914 2.595 1.00 61.78 245 ALA A CA 1
ATOM 1898 C C . ALA A 1 245 ? -14.037 18.311 2.418 1.00 61.78 245 ALA A C 1
ATOM 1900 O O . ALA A 1 245 ? -14.067 19.093 3.368 1.00 61.78 245 ALA A O 1
ATOM 1901 N N . LEU A 1 246 ? -14.596 18.593 1.237 1.00 66.62 246 LEU A N 1
ATOM 1902 C CA . LEU A 1 246 ? -15.284 19.850 0.937 1.00 66.62 246 LEU A CA 1
ATOM 1903 C C . LEU A 1 246 ? -16.674 19.943 1.594 1.00 66.62 246 LEU A C 1
ATOM 1905 O O . LEU A 1 246 ? -17.108 21.033 1.960 1.00 66.62 246 LEU A O 1
ATOM 1909 N N . TYR A 1 247 ? -17.364 18.815 1.794 1.00 64.38 247 TYR A N 1
ATOM 1910 C CA . TYR A 1 247 ? -18.755 18.773 2.269 1.00 64.38 247 TYR A CA 1
ATOM 1911 C C . TYR A 1 247 ? -18.928 18.367 3.751 1.00 64.38 247 TYR A C 1
ATOM 1913 O O . TYR A 1 247 ? -20.054 18.145 4.206 1.00 64.38 247 TYR A O 1
ATOM 1921 N N . SER A 1 248 ? -17.845 18.323 4.540 1.00 57.91 248 SER A N 1
ATOM 1922 C CA . SER A 1 248 ? -17.804 17.716 5.891 1.00 57.91 248 SER A CA 1
ATOM 1923 C C . SER A 1 248 ? -18.713 18.350 6.970 1.00 57.91 248 SER A C 1
ATOM 1925 O O . SER A 1 248 ? -18.850 17.814 8.070 1.00 57.91 248 SER A O 1
ATOM 1927 N N . ALA A 1 249 ? -19.399 19.459 6.676 1.00 64.94 249 ALA A N 1
ATOM 1928 C CA . ALA A 1 249 ? -20.191 20.207 7.655 1.00 64.94 249 ALA A CA 1
ATOM 1929 C C . ALA A 1 249 ? -21.581 19.614 7.982 1.00 64.94 249 ALA A C 1
ATOM 1931 O O . ALA A 1 249 ? -22.230 20.081 8.918 1.00 64.94 249 ALA A O 1
ATOM 1932 N N . ARG A 1 250 ? -22.090 18.614 7.240 1.00 75.62 250 ARG A N 1
ATOM 1933 C CA . ARG A 1 250 ? -23.486 18.145 7.392 1.00 75.62 250 ARG A CA 1
ATOM 1934 C C . ARG A 1 250 ? -23.604 16.701 7.923 1.00 75.62 250 ARG A C 1
ATOM 1936 O O . ARG A 1 250 ? -22.980 15.795 7.378 1.00 75.62 250 ARG A O 1
ATOM 1943 N N . PRO A 1 251 ? -24.493 16.424 8.902 1.00 74.38 251 PRO A N 1
ATOM 1944 C CA . PRO A 1 251 ? -24.617 15.111 9.554 1.00 74.38 251 PRO A CA 1
ATOM 1945 C C . PRO A 1 251 ? -25.032 13.965 8.616 1.00 74.38 251 PRO A C 1
ATOM 1947 O O . PRO A 1 251 ? -24.661 12.819 8.862 1.00 74.38 251 PRO A O 1
ATOM 1950 N N . ARG A 1 252 ? -25.734 14.261 7.509 1.00 76.81 252 ARG A N 1
ATOM 1951 C CA . ARG A 1 252 ? -26.098 13.269 6.477 1.00 76.81 252 ARG A CA 1
ATOM 1952 C C . ARG A 1 252 ? -24.887 12.670 5.744 1.00 76.81 252 ARG A C 1
ATOM 1954 O O . ARG A 1 252 ? -24.996 11.574 5.207 1.00 76.81 252 ARG A O 1
ATOM 1961 N N . TRP A 1 253 ? -23.728 13.326 5.776 1.00 78.25 253 TRP A N 1
ATOM 1962 C CA . TRP A 1 253 ? -22.535 12.875 5.054 1.00 78.25 253 TRP A CA 1
ATOM 1963 C C . TRP A 1 253 ? -21.718 11.818 5.795 1.00 78.25 253 TRP A C 1
ATOM 1965 O O . TRP A 1 253 ? -20.850 11.204 5.189 1.00 78.25 253 TRP A O 1
ATOM 1975 N N . ARG A 1 254 ? -22.025 11.521 7.065 1.00 78.12 254 ARG A N 1
ATOM 1976 C CA . ARG A 1 254 ? -21.308 10.472 7.814 1.00 78.12 254 ARG A CA 1
ATOM 1977 C C . ARG A 1 254 ? -21.480 9.083 7.202 1.00 78.12 254 ARG A C 1
ATOM 1979 O O . ARG A 1 254 ? -20.565 8.271 7.274 1.00 78.12 254 ARG A O 1
ATOM 1986 N N . LEU A 1 255 ? -22.652 8.791 6.630 1.00 81.12 255 LEU A N 1
ATOM 1987 C CA . LEU A 1 255 ? -22.874 7.522 5.934 1.00 81.12 255 LEU A CA 1
ATOM 1988 C C . LEU A 1 255 ? -22.055 7.475 4.644 1.00 81.12 255 LEU A C 1
ATOM 1990 O O . LEU A 1 255 ? -21.370 6.488 4.400 1.00 81.12 255 LEU A O 1
ATOM 1994 N N . PHE A 1 256 ? -2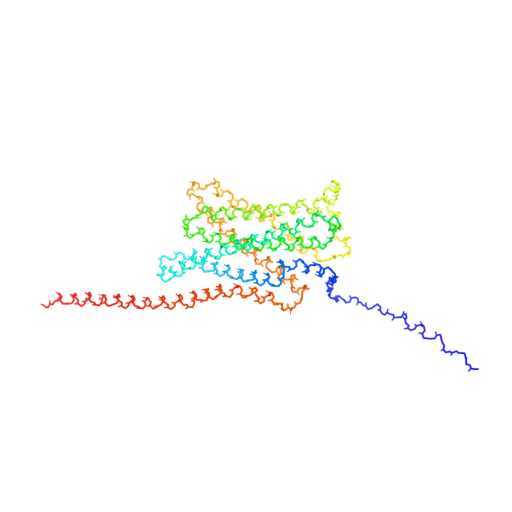2.082 8.564 3.872 1.00 79.00 256 PHE A N 1
ATOM 1995 C CA . PHE A 1 256 ? -21.289 8.692 2.655 1.00 79.00 256 PHE A CA 1
ATOM 1996 C C . PHE A 1 256 ? -19.796 8.523 2.945 1.00 79.00 256 PHE A C 1
ATOM 1998 O O . PHE A 1 256 ? -19.168 7.691 2.311 1.00 79.00 256 PHE A O 1
ATOM 2005 N N . GLU A 1 257 ? -19.257 9.202 3.964 1.00 79.44 257 GLU A N 1
ATOM 2006 C CA . GLU A 1 257 ? -17.861 9.075 4.403 1.00 79.44 257 GLU A CA 1
ATOM 2007 C C . GLU A 1 257 ? -17.492 7.625 4.745 1.00 79.44 257 GLU A C 1
ATOM 2009 O O . GLU A 1 257 ? -16.425 7.162 4.358 1.00 79.44 257 GLU A O 1
ATOM 2014 N N . ARG A 1 258 ? -18.379 6.868 5.408 1.00 82.44 258 ARG A N 1
ATOM 2015 C CA . ARG A 1 258 ? -18.146 5.440 5.694 1.00 82.44 258 ARG A CA 1
ATOM 2016 C C . ARG A 1 258 ? -18.124 4.584 4.432 1.00 82.44 258 ARG A C 1
ATOM 2018 O O . ARG A 1 258 ? -17.259 3.721 4.322 1.00 82.44 258 ARG A O 1
ATOM 2025 N N . VAL A 1 259 ? -19.055 4.811 3.505 1.00 83.19 259 VAL A N 1
ATOM 2026 C CA . VAL A 1 259 ? -19.127 4.073 2.232 1.00 83.19 259 VAL A CA 1
ATOM 2027 C C . VAL A 1 259 ? -17.893 4.363 1.387 1.00 83.19 259 VAL A C 1
ATOM 2029 O O . VAL A 1 259 ? -17.220 3.439 0.952 1.00 83.19 259 VAL A O 1
ATOM 2032 N N . VAL A 1 260 ? -17.559 5.642 1.235 1.00 80.06 260 VAL A N 1
ATOM 2033 C CA . VAL A 1 260 ? -16.346 6.148 0.583 1.00 80.06 260 VAL A CA 1
ATOM 2034 C C . VAL A 1 260 ? -15.096 5.525 1.190 1.00 80.06 260 VAL A C 1
ATOM 2036 O O . VAL A 1 260 ? -14.281 4.951 0.481 1.00 80.06 260 VAL A O 1
ATOM 2039 N N . SER A 1 261 ? -14.970 5.577 2.515 1.00 83.50 261 SER A N 1
ATOM 2040 C CA . SER A 1 261 ? -13.817 5.051 3.234 1.00 83.50 261 SER A CA 1
ATOM 2041 C C . SER A 1 261 ? -13.696 3.536 3.070 1.00 83.50 261 SER A C 1
ATOM 2043 O O . SER A 1 261 ? -12.588 3.038 2.893 1.00 83.50 261 SER A O 1
ATOM 2045 N N . GLY A 1 262 ? -14.818 2.811 3.100 1.00 84.62 262 GLY A N 1
ATOM 2046 C CA . GLY A 1 262 ? -14.861 1.373 2.849 1.00 84.62 262 GLY A CA 1
ATOM 2047 C C . GLY A 1 262 ? -14.495 1.016 1.407 1.00 84.62 262 GLY A C 1
ATOM 2048 O O . GLY A 1 262 ? -13.693 0.112 1.194 1.00 84.62 262 GLY A O 1
ATOM 2049 N N . ALA A 1 263 ? -15.011 1.760 0.426 1.00 82.94 263 ALA A N 1
ATOM 2050 C CA . ALA A 1 263 ? -14.672 1.582 -0.983 1.00 82.94 263 ALA A CA 1
ATOM 2051 C C . ALA A 1 263 ? -13.183 1.852 -1.233 1.00 82.94 263 ALA A C 1
ATOM 2053 O O . ALA A 1 263 ? -12.503 1.011 -1.812 1.00 82.94 263 ALA A O 1
ATOM 2054 N N . THR A 1 264 ? -12.647 2.970 -0.730 1.00 82.69 264 THR A N 1
ATOM 2055 C CA . THR A 1 264 ? -11.216 3.290 -0.815 1.00 82.69 264 THR A CA 1
ATOM 2056 C C . THR A 1 264 ? -10.359 2.182 -0.223 1.00 82.69 264 THR A C 1
ATOM 2058 O O . THR A 1 264 ? -9.383 1.767 -0.843 1.00 82.69 264 THR A O 1
ATOM 2061 N N . MET A 1 265 ? -10.724 1.684 0.958 1.00 86.44 265 MET A N 1
ATOM 2062 C CA . MET A 1 265 ? -10.014 0.594 1.618 1.00 86.44 265 MET A CA 1
ATOM 2063 C C . MET A 1 265 ? -10.032 -0.685 0.773 1.00 86.44 265 MET A C 1
ATOM 2065 O O . MET A 1 265 ? -8.986 -1.301 0.601 1.00 86.44 265 MET A O 1
ATOM 2069 N N . PHE A 1 266 ? -11.186 -1.046 0.203 1.00 86.31 266 PHE A N 1
ATOM 2070 C CA . PHE A 1 266 ? -11.337 -2.217 -0.663 1.00 86.31 266 PHE A CA 1
ATOM 2071 C C . PHE A 1 266 ? -10.505 -2.108 -1.947 1.00 86.31 266 PHE A C 1
ATOM 2073 O O . PHE A 1 266 ? -9.719 -3.002 -2.243 1.00 86.31 266 PHE A O 1
ATOM 2080 N N . PHE A 1 267 ? -10.619 -1.002 -2.687 1.00 83.38 267 PHE A N 1
ATOM 2081 C CA . PHE A 1 267 ? -9.854 -0.817 -3.924 1.00 83.38 267 PHE A CA 1
ATOM 2082 C C . PHE A 1 267 ? -8.351 -0.736 -3.665 1.00 83.38 267 PHE A C 1
ATOM 2084 O O . PHE A 1 267 ? -7.579 -1.334 -4.406 1.00 83.38 267 PHE A O 1
ATOM 2091 N N . SER A 1 268 ? -7.932 -0.063 -2.588 1.00 87.25 268 SER A N 1
ATOM 2092 C CA . SER A 1 268 ? -6.517 -0.017 -2.199 1.00 87.25 268 SER A CA 1
ATOM 2093 C C . SER A 1 268 ? -6.002 -1.409 -1.833 1.00 87.25 268 SER A C 1
ATOM 2095 O O . SER A 1 268 ? -4.881 -1.755 -2.186 1.00 87.25 268 SER A O 1
ATOM 2097 N N . PHE A 1 269 ? -6.817 -2.224 -1.158 1.00 88.75 269 PHE A N 1
ATOM 2098 C CA . PHE A 1 269 ? -6.466 -3.603 -0.822 1.00 88.75 269 PHE A CA 1
ATOM 2099 C C . PHE A 1 269 ? -6.256 -4.456 -2.076 1.00 88.75 269 PHE A C 1
ATOM 2101 O O . PHE A 1 269 ? -5.222 -5.110 -2.200 1.00 88.75 269 PHE A O 1
ATOM 2108 N N . VAL A 1 270 ? -7.193 -4.404 -3.029 1.00 85.88 270 VAL A N 1
ATOM 2109 C CA . VAL A 1 270 ? -7.068 -5.117 -4.310 1.00 85.88 270 VAL A CA 1
ATOM 2110 C C . VAL A 1 270 ? -5.837 -4.630 -5.072 1.00 85.88 270 VAL A C 1
ATOM 2112 O O . VAL A 1 270 ? -5.016 -5.447 -5.468 1.00 85.88 270 VAL A O 1
ATOM 2115 N N . ALA A 1 271 ? -5.650 -3.315 -5.201 1.00 84.69 271 ALA A N 1
ATOM 2116 C CA . ALA A 1 271 ? -4.518 -2.738 -5.922 1.00 84.69 271 ALA A CA 1
ATOM 2117 C C . ALA A 1 271 ? -3.159 -3.072 -5.279 1.00 84.69 271 ALA A C 1
ATOM 2119 O O . ALA A 1 271 ? -2.174 -3.252 -5.991 1.00 84.69 271 ALA A O 1
ATOM 2120 N N . MET A 1 272 ? -3.086 -3.174 -3.946 1.00 93.06 272 MET A N 1
ATOM 2121 C CA . MET A 1 272 ? -1.882 -3.605 -3.226 1.00 93.06 272 MET A CA 1
ATOM 2122 C C . MET A 1 272 ? -1.503 -5.042 -3.589 1.00 93.06 272 MET A C 1
ATOM 2124 O O . MET A 1 272 ? -0.361 -5.293 -3.965 1.00 93.06 272 MET A O 1
ATOM 2128 N N . TRP A 1 273 ? -2.451 -5.976 -3.488 1.00 90.19 273 TRP A N 1
ATOM 2129 C CA . TRP A 1 273 ? -2.201 -7.389 -3.778 1.00 90.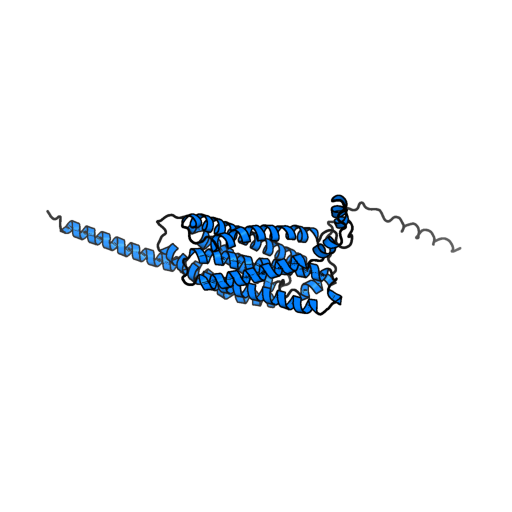19 273 TRP A CA 1
ATOM 2130 C C . TRP A 1 273 ? -1.967 -7.653 -5.264 1.00 90.19 273 TRP A C 1
ATOM 2132 O O . TRP A 1 273 ? -1.089 -8.442 -5.593 1.00 90.19 273 TRP A O 1
ATOM 2142 N N . ASP A 1 274 ? -2.689 -6.962 -6.144 1.00 85.44 274 ASP A N 1
ATOM 2143 C CA . ASP A 1 274 ? -2.489 -7.026 -7.594 1.00 85.44 274 ASP A CA 1
ATOM 2144 C C . ASP A 1 274 ? -1.082 -6.544 -7.979 1.00 85.44 274 ASP A C 1
ATOM 2146 O O . ASP A 1 274 ? -0.325 -7.266 -8.626 1.00 85.44 274 ASP A O 1
ATOM 2150 N N . SER A 1 275 ? -0.661 -5.385 -7.453 1.00 86.56 275 SER A N 1
ATOM 2151 C CA . SER A 1 275 ? 0.701 -4.878 -7.664 1.00 86.56 275 SER A CA 1
ATOM 2152 C C . SER A 1 275 ? 1.751 -5.854 -7.117 1.00 86.56 275 SER A C 1
ATOM 2154 O O . SER A 1 275 ? 2.721 -6.176 -7.794 1.00 86.56 275 SER A O 1
ATOM 2156 N N . LEU A 1 276 ? 1.564 -6.389 -5.909 1.00 88.81 276 LEU A N 1
ATOM 2157 C CA . LEU A 1 276 ? 2.504 -7.367 -5.356 1.00 88.81 276 LEU A CA 1
ATOM 2158 C C . LEU A 1 276 ? 2.573 -8.646 -6.206 1.00 88.81 276 LEU A C 1
ATOM 2160 O O . LEU A 1 276 ? 3.664 -9.155 -6.449 1.00 88.81 276 LEU A O 1
ATOM 2164 N N . GLY A 1 277 ? 1.431 -9.143 -6.685 1.00 82.38 277 GLY A N 1
ATOM 2165 C CA . GLY A 1 277 ? 1.347 -10.314 -7.554 1.00 82.38 277 GLY A CA 1
ATOM 2166 C C . GLY A 1 277 ? 2.098 -10.114 -8.868 1.00 82.38 277 GLY A C 1
ATOM 2167 O O . GLY A 1 277 ? 2.870 -10.985 -9.267 1.00 82.38 277 GLY A O 1
ATOM 2168 N N . ILE A 1 278 ? 1.952 -8.944 -9.496 1.00 83.38 278 ILE A N 1
ATOM 2169 C CA . ILE A 1 278 ? 2.686 -8.602 -10.719 1.00 83.38 278 ILE A CA 1
ATOM 2170 C C . ILE A 1 278 ? 4.193 -8.466 -10.437 1.00 83.38 278 ILE A C 1
ATOM 2172 O O . ILE A 1 278 ? 4.993 -8.980 -11.217 1.00 83.38 278 ILE A O 1
ATOM 2176 N N . LEU A 1 279 ? 4.611 -7.850 -9.319 1.00 84.88 279 LEU A N 1
ATOM 2177 C CA . LEU A 1 279 ? 6.036 -7.788 -8.939 1.00 84.88 279 LEU A CA 1
ATOM 2178 C C . LEU A 1 279 ? 6.628 -9.179 -8.723 1.00 84.88 279 LEU A C 1
ATOM 2180 O O . LEU A 1 279 ? 7.712 -9.462 -9.226 1.00 84.88 279 LEU A O 1
ATOM 2184 N N . LEU A 1 280 ? 5.918 -10.050 -8.004 1.00 85.25 280 LEU A N 1
ATOM 2185 C CA . LEU A 1 280 ? 6.341 -11.430 -7.769 1.00 85.25 280 LEU A CA 1
ATOM 2186 C C . LEU A 1 280 ? 6.436 -12.210 -9.080 1.00 85.25 280 LEU A C 1
ATOM 2188 O O . LEU A 1 280 ? 7.403 -12.938 -9.285 1.00 85.25 280 LEU A O 1
ATOM 2192 N N . TYR A 1 281 ? 5.473 -12.024 -9.982 1.00 81.62 281 TYR A N 1
ATOM 2193 C CA . TYR A 1 281 ? 5.494 -12.642 -11.302 1.00 81.62 281 TYR A CA 1
ATOM 2194 C C . TYR A 1 281 ? 6.721 -12.208 -12.111 1.00 81.62 281 TYR A C 1
ATOM 2196 O O . TYR A 1 281 ? 7.459 -13.061 -12.605 1.00 81.62 281 TYR A O 1
ATOM 2204 N N . ILE A 1 282 ? 6.980 -10.897 -12.198 1.00 80.50 282 ILE A N 1
ATOM 2205 C CA . ILE A 1 282 ? 8.161 -10.355 -12.885 1.00 80.50 282 ILE A CA 1
ATOM 2206 C C . ILE A 1 282 ? 9.437 -10.916 -12.254 1.00 80.50 282 ILE A C 1
ATOM 2208 O O . ILE A 1 282 ? 10.327 -11.357 -12.970 1.00 80.50 282 ILE A O 1
ATOM 2212 N N . HIS A 1 283 ? 9.513 -10.952 -10.926 1.00 81.69 283 HIS A N 1
ATOM 2213 C CA . HIS A 1 283 ? 10.693 -11.417 -10.207 1.00 81.69 283 HIS A CA 1
ATOM 2214 C C . HIS A 1 283 ? 11.015 -12.895 -10.440 1.00 81.69 283 HIS A C 1
ATOM 2216 O O . HIS A 1 283 ? 12.165 -13.246 -10.706 1.00 81.69 283 HIS A O 1
ATOM 2222 N N . VAL A 1 284 ? 10.000 -13.762 -10.377 1.00 79.06 284 VAL A N 1
ATOM 2223 C CA . VAL A 1 284 ? 10.156 -15.201 -10.632 1.00 79.06 284 VAL A CA 1
ATOM 2224 C C . VAL A 1 284 ? 10.631 -15.452 -12.064 1.00 79.06 284 VAL A C 1
ATOM 2226 O O . VAL A 1 284 ? 11.444 -16.348 -12.282 1.00 79.06 284 VAL A O 1
ATOM 2229 N N . GLN A 1 285 ? 10.169 -14.647 -13.024 1.00 77.62 285 GLN A N 1
ATOM 2230 C CA . GLN A 1 285 ? 10.573 -14.755 -14.426 1.00 77.62 285 GLN A CA 1
ATOM 2231 C C . GLN A 1 285 ? 11.993 -14.231 -14.696 1.00 77.62 285 GLN A C 1
ATOM 2233 O O . GLN A 1 285 ? 12.651 -14.736 -15.601 1.00 77.62 285 GLN A O 1
ATOM 2238 N N . THR A 1 286 ? 12.478 -13.227 -13.955 1.00 70.69 286 THR A N 1
ATOM 2239 C CA . THR A 1 286 ? 13.742 -12.543 -14.289 1.00 70.69 286 THR A CA 1
ATOM 2240 C C . THR A 1 286 ? 14.979 -13.091 -13.588 1.00 70.69 286 THR A C 1
ATOM 2242 O O . THR A 1 286 ? 16.036 -13.135 -14.212 1.00 70.69 286 THR A O 1
ATOM 2245 N N . LEU A 1 287 ? 14.897 -13.476 -12.312 1.00 64.44 287 LEU A N 1
ATOM 2246 C CA . LEU A 1 287 ? 16.101 -13.642 -11.478 1.00 64.44 287 LEU A CA 1
ATOM 2247 C C . LEU A 1 287 ? 16.408 -15.081 -11.053 1.00 64.44 287 LEU A C 1
ATOM 2249 O O . LEU A 1 287 ? 17.512 -15.362 -10.582 1.00 64.44 287 LEU A O 1
ATOM 2253 N N . GLY A 1 288 ? 15.458 -16.007 -11.208 1.00 60.72 288 GLY A N 1
ATOM 2254 C CA . GLY A 1 288 ? 15.561 -17.312 -10.557 1.00 60.72 288 GLY A CA 1
ATOM 2255 C C . GLY A 1 288 ? 15.646 -17.186 -9.025 1.00 60.72 288 GLY A C 1
ATOM 2256 O O . GLY A 1 288 ? 15.769 -16.105 -8.452 1.00 60.72 288 GLY A O 1
ATOM 2257 N N . ILE A 1 289 ? 15.546 -18.305 -8.311 1.00 56.69 289 ILE A N 1
ATOM 2258 C CA . ILE A 1 289 ? 15.506 -18.308 -6.839 1.00 56.69 289 ILE A CA 1
ATOM 2259 C C . ILE A 1 289 ? 16.942 -18.269 -6.293 1.00 56.69 289 ILE A C 1
ATOM 2261 O O . ILE A 1 289 ? 17.431 -19.257 -5.748 1.00 56.69 289 ILE A O 1
ATOM 2265 N N . SER A 1 290 ? 17.655 -17.155 -6.471 1.00 60.47 290 SER A N 1
ATOM 2266 C CA . SER A 1 290 ? 18.942 -16.937 -5.798 1.00 60.47 290 SER A CA 1
ATOM 2267 C C . SER A 1 290 ? 18.772 -15.953 -4.639 1.00 60.47 290 SER A C 1
ATOM 2269 O O . SER A 1 290 ? 18.327 -14.816 -4.803 1.00 60.47 290 SER A O 1
ATOM 2271 N N . TRP A 1 291 ? 19.056 -16.435 -3.427 1.00 57.91 291 TRP A N 1
ATOM 2272 C CA . TRP A 1 291 ? 18.969 -15.635 -2.209 1.00 57.91 291 TRP A CA 1
ATOM 2273 C C . TRP A 1 291 ? 20.280 -14.878 -1.987 1.00 57.91 291 TRP A C 1
ATOM 2275 O O . TRP A 1 291 ? 21.329 -15.499 -1.841 1.00 57.91 291 TRP A O 1
ATOM 2285 N N . ASP A 1 292 ? 20.210 -13.550 -1.940 1.00 68.56 292 ASP A N 1
ATOM 2286 C CA . ASP A 1 292 ? 21.340 -12.663 -1.652 1.00 68.56 292 ASP A CA 1
ATOM 2287 C C . ASP A 1 292 ? 21.324 -12.168 -0.190 1.00 68.56 292 ASP A C 1
ATOM 2289 O O . ASP A 1 292 ? 20.275 -12.082 0.453 1.00 68.56 292 ASP A O 1
ATOM 2293 N N . LEU A 1 293 ? 22.491 -11.806 0.347 1.00 55.09 293 LEU A N 1
ATOM 2294 C CA . LEU A 1 293 ? 22.692 -11.332 1.721 1.00 55.09 293 LEU A CA 1
ATOM 2295 C C . LEU A 1 293 ? 21.817 -10.109 2.052 1.00 55.09 293 LEU A C 1
ATOM 2297 O O . LEU A 1 293 ? 21.301 -10.000 3.168 1.00 55.09 293 LEU A O 1
ATOM 2301 N N . GLY A 1 294 ? 21.585 -9.223 1.076 1.00 58.22 294 GLY A N 1
ATOM 2302 C CA . GLY A 1 294 ? 20.682 -8.077 1.223 1.00 58.22 294 GLY A CA 1
ATOM 2303 C C . GLY A 1 294 ? 19.234 -8.479 1.535 1.00 58.22 294 GLY A C 1
ATOM 2304 O O . GLY A 1 294 ? 18.543 -7.787 2.280 1.00 58.22 294 GLY A O 1
ATOM 2305 N N . GLN A 1 295 ? 18.790 -9.642 1.054 1.00 65.00 295 GLN A N 1
ATOM 2306 C CA . GLN A 1 295 ? 17.458 -10.193 1.325 1.00 65.00 295 GLN A CA 1
ATOM 2307 C C . GLN A 1 295 ? 17.330 -10.669 2.775 1.00 65.00 295 GLN A C 1
ATOM 2309 O O . GLN A 1 295 ? 16.304 -10.452 3.420 1.00 65.00 295 GLN A O 1
ATOM 2314 N N . ILE A 1 296 ? 18.393 -11.280 3.306 1.00 66.12 296 ILE A N 1
ATOM 2315 C CA . ILE A 1 296 ? 18.461 -11.760 4.692 1.00 66.12 296 ILE A CA 1
ATOM 2316 C C . ILE A 1 296 ? 18.467 -10.571 5.661 1.00 66.12 296 ILE A C 1
ATOM 2318 O O . ILE A 1 296 ? 17.763 -10.591 6.671 1.00 66.12 296 ILE A O 1
ATOM 2322 N N . LEU A 1 297 ? 19.201 -9.503 5.332 1.00 61.34 297 LEU A N 1
ATOM 2323 C CA . LEU A 1 297 ? 19.199 -8.250 6.095 1.00 61.34 297 LEU A CA 1
ATOM 2324 C C . LEU A 1 297 ? 17.836 -7.547 6.052 1.00 61.34 297 LEU A C 1
ATOM 2326 O O . LEU A 1 297 ? 17.356 -7.093 7.092 1.00 61.34 297 LEU A O 1
ATOM 2330 N N . ALA A 1 298 ? 17.185 -7.511 4.883 1.00 65.56 298 ALA A N 1
ATOM 2331 C CA . ALA A 1 298 ? 15.831 -6.979 4.745 1.00 65.56 298 ALA A CA 1
ATOM 2332 C C . ALA A 1 298 ? 14.832 -7.763 5.611 1.00 65.56 298 ALA A C 1
ATOM 2334 O O . ALA A 1 298 ? 14.066 -7.152 6.351 1.00 65.56 298 ALA A O 1
ATOM 2335 N N . LEU A 1 299 ? 14.894 -9.100 5.612 1.00 69.25 299 LEU A N 1
ATOM 2336 C CA . LEU A 1 299 ? 14.140 -9.952 6.542 1.00 69.25 299 LEU A CA 1
ATOM 2337 C C . LEU A 1 299 ? 14.420 -9.595 8.000 1.00 69.25 299 LEU A C 1
ATOM 2339 O O . LEU A 1 299 ? 13.482 -9.440 8.781 1.00 69.25 299 LEU A O 1
ATOM 2343 N N . GLY A 1 300 ? 15.694 -9.405 8.346 1.00 66.69 300 GLY A N 1
ATOM 2344 C CA . GLY A 1 300 ? 16.142 -9.009 9.678 1.00 66.69 300 GLY A CA 1
ATOM 2345 C C . GLY A 1 300 ? 15.484 -7.728 10.192 1.00 66.69 300 GLY A C 1
ATOM 2346 O O . GLY A 1 300 ? 15.112 -7.665 11.362 1.00 66.69 300 GLY A O 1
ATOM 2347 N N . ALA A 1 301 ? 15.256 -6.740 9.323 1.00 69.69 301 ALA A N 1
ATOM 2348 C CA . ALA A 1 301 ? 14.592 -5.488 9.691 1.00 69.69 301 ALA A CA 1
ATOM 2349 C C . ALA A 1 301 ? 13.110 -5.672 10.079 1.00 69.69 301 ALA A C 1
ATOM 2351 O O . ALA A 1 301 ? 12.581 -4.895 10.874 1.00 69.69 301 ALA A O 1
ATOM 2352 N N . TRP A 1 302 ? 12.449 -6.720 9.576 1.00 70.25 302 TRP A N 1
ATOM 2353 C CA . TRP A 1 302 ? 11.052 -7.039 9.901 1.00 70.25 302 TRP A CA 1
ATOM 2354 C C . TRP A 1 302 ? 10.897 -7.950 11.117 1.00 70.25 302 TRP A C 1
ATOM 2356 O O . TRP A 1 302 ? 9.815 -8.002 11.705 1.00 70.25 302 TRP A O 1
ATOM 2366 N N . ILE A 1 303 ? 11.966 -8.637 11.531 1.00 73.12 303 ILE A N 1
ATOM 2367 C CA . ILE A 1 303 ? 11.952 -9.540 12.686 1.00 73.12 303 ILE A CA 1
ATOM 2368 C C . ILE A 1 303 ? 11.404 -8.842 13.947 1.00 73.12 303 ILE A C 1
ATOM 2370 O O . ILE A 1 303 ? 10.475 -9.392 14.538 1.00 73.12 303 ILE A O 1
ATOM 2374 N N . PRO A 1 304 ? 11.855 -7.635 14.353 1.00 70.62 304 PRO A N 1
ATOM 2375 C CA . PRO A 1 304 ? 11.309 -6.961 15.535 1.00 70.62 304 PRO A CA 1
ATOM 2376 C C . PRO A 1 304 ? 9.805 -6.678 15.438 1.00 70.62 304 PRO A C 1
ATOM 2378 O O . PRO A 1 304 ? 9.082 -6.856 16.418 1.00 70.62 304 PRO A O 1
ATOM 2381 N N . VAL A 1 305 ? 9.322 -6.297 14.251 1.00 69.38 305 VAL A N 1
ATOM 2382 C CA . VAL A 1 305 ? 7.901 -6.008 13.998 1.00 69.38 305 VAL A CA 1
ATOM 2383 C C . VAL A 1 305 ? 7.070 -7.284 14.119 1.00 69.38 305 VAL A C 1
ATOM 2385 O O . VAL A 1 305 ? 6.042 -7.294 14.797 1.00 69.38 305 VAL A O 1
ATOM 2388 N N . LEU A 1 306 ? 7.540 -8.385 13.524 1.00 72.81 306 LEU A N 1
ATOM 2389 C CA . LEU A 1 306 ? 6.901 -9.695 13.641 1.00 72.81 306 LEU A CA 1
ATOM 2390 C C . LEU A 1 306 ? 6.915 -10.201 15.083 1.00 72.81 306 LEU A C 1
ATOM 2392 O O . LEU A 1 306 ? 5.890 -10.677 15.559 1.00 72.81 306 LEU A O 1
ATOM 2396 N N . PHE A 1 307 ? 8.028 -10.055 15.806 1.00 78.00 307 PHE A N 1
ATOM 2397 C CA . PHE A 1 307 ? 8.106 -10.433 17.217 1.00 78.00 307 PHE A CA 1
ATOM 2398 C C . PHE A 1 307 ? 7.134 -9.634 18.072 1.00 78.00 307 PHE A C 1
ATOM 2400 O O . PHE A 1 307 ? 6.431 -10.224 18.886 1.00 78.00 307 PHE A O 1
ATOM 2407 N N . GLN A 1 308 ? 7.043 -8.319 17.875 1.00 73.81 308 GLN A N 1
ATOM 2408 C CA . GLN A 1 308 ? 6.080 -7.489 18.591 1.00 73.81 308 GLN A CA 1
ATOM 2409 C C . GLN A 1 308 ? 4.643 -7.911 18.270 1.00 73.81 308 GLN A C 1
ATOM 2411 O O . GLN A 1 308 ? 3.802 -7.999 19.164 1.00 73.81 308 GLN A O 1
ATOM 2416 N N . PHE A 1 309 ? 4.365 -8.238 17.010 1.00 71.75 309 PHE A N 1
ATOM 2417 C CA . PHE A 1 309 ? 3.052 -8.697 16.582 1.00 71.75 309 PHE A CA 1
ATOM 2418 C C . PHE A 1 309 ? 2.682 -10.061 17.182 1.00 71.75 309 PHE A C 1
ATOM 2420 O O . PHE A 1 309 ? 1.605 -10.226 17.756 1.00 71.75 309 PHE A O 1
ATOM 2427 N N . ILE A 1 310 ? 3.600 -11.026 17.119 1.00 77.25 310 ILE A N 1
ATOM 2428 C CA . ILE A 1 310 ? 3.459 -12.356 17.719 1.00 77.25 310 ILE A CA 1
ATOM 2429 C C . ILE A 1 310 ? 3.330 -12.241 19.237 1.00 77.25 310 ILE A C 1
ATOM 2431 O O . ILE A 1 310 ? 2.491 -12.914 19.823 1.00 77.25 310 ILE A O 1
ATOM 2435 N N . TYR A 1 311 ? 4.093 -11.359 19.881 1.00 76.19 311 TYR A N 1
ATOM 2436 C CA . TYR A 1 311 ? 3.981 -11.076 21.310 1.00 76.19 311 TYR A CA 1
ATOM 2437 C C . TYR A 1 311 ? 2.573 -10.582 21.659 1.00 76.19 311 TYR A C 1
ATOM 2439 O O . TYR A 1 311 ? 1.942 -11.106 22.575 1.00 76.19 311 TYR A O 1
ATOM 2447 N N . ILE A 1 312 ? 2.032 -9.625 20.896 1.00 73.19 312 ILE A N 1
ATOM 2448 C CA . ILE A 1 312 ? 0.667 -9.118 21.093 1.00 73.19 312 ILE A CA 1
ATOM 2449 C C . ILE A 1 312 ? -0.370 -10.233 20.889 1.00 73.19 312 ILE A C 1
ATOM 2451 O O . ILE A 1 312 ? -1.327 -10.317 21.658 1.00 73.19 312 ILE A O 1
ATOM 2455 N N . LEU A 1 313 ? -0.181 -11.111 19.900 1.00 74.88 313 LEU A N 1
ATOM 2456 C CA . LEU A 1 313 ? -1.077 -12.243 19.655 1.00 74.88 313 LEU A CA 1
ATOM 2457 C C . LEU A 1 313 ? -0.998 -13.309 20.754 1.00 74.88 313 LEU A C 1
ATOM 2459 O O . LEU A 1 313 ? -2.029 -13.719 21.276 1.00 74.88 313 LEU A O 1
ATOM 2463 N N . ILE A 1 314 ? 0.203 -13.757 21.118 1.00 77.00 314 ILE A N 1
ATOM 2464 C CA . ILE A 1 314 ? 0.410 -14.878 22.039 1.00 77.00 314 ILE A CA 1
ATOM 2465 C C . ILE A 1 314 ? 0.203 -14.455 23.483 1.00 77.00 314 ILE A C 1
ATOM 2467 O O . ILE A 1 314 ? -0.432 -15.202 24.210 1.00 77.00 314 ILE A O 1
ATOM 2471 N N . LEU A 1 315 ? 0.725 -13.303 23.914 1.00 72.38 315 LEU A N 1
ATOM 2472 C CA . LEU A 1 315 ? 0.684 -12.864 25.316 1.00 72.38 315 LEU A CA 1
ATOM 2473 C C . LEU A 1 315 ? -0.489 -11.930 25.613 1.00 72.38 315 LEU A C 1
ATOM 2475 O O . LEU A 1 315 ? -0.994 -11.914 26.737 1.00 72.38 315 LEU A O 1
ATOM 2479 N N . GLY A 1 316 ? -1.005 -11.229 24.600 1.00 61.66 316 GLY A N 1
ATOM 2480 C CA . GLY A 1 316 ? -2.235 -10.452 24.733 1.00 61.66 316 GLY A CA 1
ATOM 2481 C C . GLY A 1 316 ? -3.476 -11.312 24.996 1.00 61.66 316 GLY A C 1
ATOM 2482 O O . GLY A 1 316 ? -4.439 -10.816 25.569 1.00 61.66 316 GLY A O 1
ATOM 2483 N N . ILE A 1 317 ? -3.471 -12.599 24.638 1.00 62.91 317 ILE A N 1
ATOM 2484 C CA . ILE A 1 317 ? -4.567 -13.538 24.930 1.00 62.91 317 ILE A CA 1
ATOM 2485 C C . ILE A 1 317 ? -4.556 -14.030 26.402 1.00 62.91 317 ILE A C 1
ATOM 2487 O O . ILE A 1 317 ? -5.570 -13.849 27.082 1.00 62.91 317 ILE A O 1
ATOM 2491 N N . PRO A 1 318 ? -3.464 -14.609 26.946 1.00 60.34 318 PRO A N 1
ATOM 2492 C CA . PRO A 1 318 ? -3.411 -15.197 28.284 1.00 60.34 318 PRO A CA 1
ATOM 2493 C C . PRO A 1 318 ? -3.464 -14.167 29.411 1.00 60.34 318 PRO A C 1
ATOM 2495 O O . PRO A 1 318 ? -4.250 -14.369 30.331 1.00 60.34 318 PRO A O 1
ATOM 2498 N N . ILE A 1 319 ? -2.759 -13.026 29.312 1.00 58.28 319 ILE A N 1
ATOM 2499 C CA . ILE A 1 319 ? -2.856 -11.928 30.307 1.00 58.28 319 ILE A CA 1
ATOM 2500 C C . ILE A 1 319 ? -4.315 -11.502 30.484 1.00 58.28 319 ILE A C 1
ATOM 2502 O O . ILE A 1 319 ? -4.782 -11.102 31.549 1.00 58.28 319 ILE A O 1
ATOM 2506 N N . VAL A 1 320 ? -5.070 -11.601 29.400 1.00 51.62 320 VAL A N 1
ATOM 2507 C CA . VAL A 1 320 ? -6.443 -11.158 29.351 1.00 51.62 320 VAL A CA 1
ATOM 2508 C C . VAL A 1 320 ? -7.433 -12.254 29.780 1.00 51.62 320 VAL A C 1
ATOM 2510 O O . VAL A 1 320 ? -8.501 -11.939 30.317 1.00 51.62 320 VAL A O 1
ATOM 2513 N N . LEU A 1 321 ? -7.078 -13.529 29.611 1.00 56.78 321 LEU A N 1
ATOM 2514 C CA . LEU A 1 321 ? -7.775 -14.664 30.221 1.00 56.78 321 LEU A CA 1
ATOM 2515 C C . LEU A 1 321 ? -7.601 -14.674 31.744 1.00 56.78 321 LEU A C 1
ATOM 2517 O O . LEU A 1 321 ? -8.591 -14.825 32.458 1.00 56.78 321 LEU A O 1
ATOM 2521 N N . GLU A 1 322 ? -6.389 -14.431 32.238 1.00 68.25 322 GLU A N 1
ATOM 2522 C CA . GLU A 1 322 ? -6.067 -14.438 33.667 1.00 68.25 322 GLU A CA 1
ATOM 2523 C C . GLU A 1 322 ? -6.854 -13.363 34.428 1.00 68.25 322 GLU A C 1
ATOM 2525 O O . GLU A 1 322 ? -7.544 -13.662 35.400 1.00 68.25 322 GLU A O 1
ATOM 2530 N N . ILE A 1 323 ? -6.901 -12.133 33.903 1.00 57.97 323 ILE A N 1
ATOM 2531 C CA . ILE A 1 323 ? -7.688 -11.043 34.503 1.00 57.97 323 ILE A CA 1
ATOM 2532 C C . ILE A 1 323 ? -9.187 -11.381 34.560 1.00 57.97 323 ILE A C 1
ATOM 2534 O O . ILE A 1 323 ? -9.863 -11.015 35.524 1.00 57.97 323 ILE A O 1
ATOM 2538 N N . ARG A 1 324 ? -9.735 -12.085 33.558 1.00 56.06 324 ARG A N 1
ATOM 2539 C CA . ARG A 1 324 ? -11.151 -12.486 33.579 1.00 56.06 324 ARG A CA 1
ATOM 2540 C C . ARG A 1 324 ? -11.451 -13.550 34.615 1.00 56.06 324 ARG A C 1
ATOM 2542 O O . ARG A 1 324 ? -12.504 -13.470 35.243 1.00 56.06 324 ARG A O 1
ATOM 2549 N N . VAL A 1 325 ? -10.578 -14.543 34.760 1.00 71.62 325 VAL A N 1
ATOM 2550 C CA . VAL A 1 325 ? -10.759 -15.591 35.769 1.00 71.62 325 VAL A CA 1
ATOM 2551 C C . VAL A 1 325 ? -10.808 -14.944 37.151 1.00 71.62 325 VAL A C 1
ATOM 2553 O O . VAL A 1 325 ? -11.760 -15.181 37.891 1.00 71.62 325 VAL A O 1
ATOM 2556 N N . THR A 1 326 ? -9.887 -14.025 37.444 1.00 70.62 326 THR A N 1
ATOM 2557 C CA . THR A 1 326 ? -9.856 -13.295 38.718 1.00 70.62 326 THR A CA 1
ATOM 2558 C C . THR A 1 326 ? -11.087 -12.411 38.913 1.00 70.62 326 THR A C 1
ATOM 2560 O O . THR A 1 326 ? -11.673 -12.394 39.991 1.00 70.62 326 THR A O 1
ATOM 2563 N N . GLN A 1 327 ? -11.540 -11.706 37.874 1.00 68.44 327 GLN A N 1
ATOM 2564 C CA . GLN A 1 327 ? -12.715 -10.840 37.986 1.00 68.44 327 GLN A CA 1
ATOM 2565 C C . GLN A 1 327 ? -14.010 -11.640 38.202 1.00 68.44 327 GLN A C 1
ATOM 2567 O O . GLN A 1 327 ? -14.819 -11.263 39.047 1.00 68.44 327 GLN A O 1
ATOM 2572 N N . ASN A 1 328 ? -14.183 -12.769 37.510 1.00 72.00 328 ASN A N 1
ATOM 2573 C CA . ASN A 1 328 ? -15.325 -13.662 37.718 1.00 72.00 328 ASN A CA 1
ATOM 2574 C C . ASN A 1 328 ? -15.308 -14.285 39.123 1.00 72.00 328 ASN A C 1
ATOM 2576 O O . ASN A 1 328 ? -16.362 -14.411 39.739 1.00 72.00 328 ASN A O 1
ATOM 2580 N N . GLN A 1 329 ? -14.127 -14.632 39.643 1.00 79.06 329 GLN A N 1
ATOM 2581 C CA . GLN A 1 329 ? -13.954 -15.127 41.014 1.00 79.06 329 GLN A CA 1
ATOM 2582 C C . GLN A 1 329 ? -14.357 -14.068 42.051 1.00 79.06 329 GLN A C 1
ATOM 2584 O O . GLN A 1 329 ? -15.115 -14.366 42.970 1.00 79.06 329 GLN A O 1
ATOM 2589 N N . ILE A 1 330 ? -13.924 -12.814 41.870 1.00 80.69 330 ILE A N 1
ATOM 2590 C CA . ILE A 1 330 ? -14.294 -11.696 42.756 1.00 80.69 330 ILE A CA 1
ATOM 2591 C C . ILE A 1 330 ? -15.806 -11.451 42.725 1.00 80.69 330 ILE A C 1
ATOM 2593 O O . ILE A 1 330 ? -16.421 -11.209 43.761 1.00 80.69 330 ILE A O 1
ATOM 2597 N N . GLN A 1 331 ? -16.415 -11.521 41.542 1.00 79.19 331 GLN A N 1
ATOM 2598 C CA . GLN A 1 331 ? -17.838 -11.249 41.371 1.00 79.19 331 GLN A CA 1
ATOM 2599 C C . GLN A 1 331 ? -18.705 -12.380 41.941 1.00 79.19 331 GLN A C 1
ATOM 2601 O O . GLN A 1 331 ? -19.643 -12.107 42.681 1.00 79.19 331 GLN A O 1
ATOM 2606 N N . ALA A 1 332 ? -18.320 -13.641 41.721 1.00 81.88 332 ALA A N 1
ATOM 2607 C CA . ALA A 1 332 ? -18.962 -14.794 42.353 1.00 81.88 332 ALA A CA 1
ATOM 2608 C C . ALA A 1 332 ? -18.819 -14.779 43.886 1.00 81.88 332 ALA A C 1
ATOM 2610 O O . ALA A 1 332 ? -19.755 -15.143 44.595 1.00 81.88 332 ALA A O 1
ATOM 2611 N N . GLY A 1 333 ? -17.671 -14.328 44.405 1.00 87.38 333 GLY A N 1
ATOM 2612 C CA . GLY A 1 333 ? -17.464 -14.132 45.840 1.00 87.38 333 GLY A CA 1
ATOM 2613 C C . GLY A 1 333 ? -18.384 -13.059 46.425 1.00 87.38 333 GLY A C 1
ATOM 2614 O O . GLY A 1 333 ? -18.992 -13.282 47.470 1.00 87.38 333 GLY A O 1
ATOM 2615 N N . ARG A 1 334 ? -18.547 -11.925 45.728 1.00 88.25 334 ARG A N 1
ATOM 2616 C CA . ARG A 1 334 ? -19.451 -10.846 46.152 1.00 88.25 334 ARG A CA 1
ATOM 2617 C C . ARG A 1 334 ? -20.912 -11.301 46.169 1.00 88.25 334 ARG A C 1
ATOM 2619 O O . ARG A 1 334 ? -21.574 -11.132 47.189 1.00 88.25 334 ARG A O 1
ATOM 2626 N N . ASP A 1 335 ? -21.379 -11.950 45.105 1.00 86.62 335 ASP A N 1
ATOM 2627 C CA . ASP A 1 335 ? -22.755 -12.462 45.025 1.00 86.62 335 ASP A CA 1
ATOM 2628 C C . ASP A 1 335 ? -23.043 -13.500 46.122 1.00 86.62 335 ASP A C 1
ATOM 2630 O O . ASP A 1 335 ? -24.156 -13.574 46.645 1.00 86.62 335 ASP A O 1
ATOM 2634 N N . LYS A 1 336 ? -22.038 -14.305 46.496 1.00 89.31 336 LYS A N 1
ATOM 2635 C CA . LYS A 1 336 ? -22.158 -15.255 47.605 1.00 89.31 336 LYS A CA 1
ATOM 2636 C C . LYS A 1 336 ? -22.284 -14.534 48.950 1.00 89.31 336 LYS A C 1
ATOM 2638 O O . LYS A 1 336 ? -23.186 -14.868 49.712 1.00 89.31 336 LYS A O 1
ATOM 2643 N N . SER A 1 337 ? -21.452 -13.520 49.201 1.00 87.69 337 SER A N 1
ATOM 2644 C CA . SER A 1 337 ? -21.526 -12.729 50.438 1.00 87.69 337 SER A CA 1
ATOM 2645 C C . SER A 1 337 ? -22.849 -11.968 50.583 1.00 87.69 337 SER A C 1
ATOM 2647 O O . SER A 1 337 ? -23.413 -11.934 51.671 1.00 87.69 337 SER A O 1
ATOM 2649 N N . GLU A 1 338 ? -23.400 -11.430 49.489 1.00 88.12 338 GLU A N 1
ATOM 2650 C CA . GLU A 1 338 ? -24.705 -10.756 49.519 1.00 88.12 338 GLU A CA 1
ATOM 2651 C C . GLU A 1 338 ? -25.853 -11.734 49.809 1.00 88.12 338 GLU A C 1
ATOM 2653 O O . GLU A 1 338 ? -26.793 -11.382 50.522 1.00 88.12 338 GLU A O 1
ATOM 2658 N N . ARG A 1 339 ? -25.781 -12.978 49.309 1.00 84.50 339 ARG A N 1
ATOM 2659 C CA . ARG A 1 339 ? -26.777 -14.010 49.645 1.00 84.50 339 ARG A CA 1
ATOM 2660 C C . ARG A 1 339 ? -26.693 -14.444 51.100 1.00 84.50 339 ARG A C 1
ATOM 2662 O O . ARG A 1 339 ? -27.736 -14.584 51.726 1.00 84.50 339 ARG A O 1
ATOM 2669 N N . GLU A 1 340 ? -25.490 -14.659 51.626 1.00 86.25 340 GLU A N 1
ATOM 2670 C CA . GLU A 1 340 ? -25.299 -15.045 53.032 1.00 86.25 340 GLU A CA 1
ATOM 2671 C C . GLU A 1 340 ? -25.818 -13.945 53.971 1.00 86.25 340 GLU A C 1
ATOM 2673 O O . GLU A 1 340 ? -26.583 -14.233 54.887 1.00 86.25 340 GLU A O 1
ATOM 2678 N N . GLN A 1 341 ? -25.550 -12.675 53.654 1.00 83.81 341 GLN A N 1
ATOM 2679 C CA . GLN A 1 341 ? -26.072 -11.543 54.420 1.00 83.81 341 GLN A CA 1
ATOM 2680 C C . GLN A 1 341 ? -27.611 -11.450 54.393 1.00 83.81 341 GLN A C 1
ATOM 2682 O O . GLN A 1 341 ? -28.217 -11.034 55.378 1.00 83.81 341 GLN A O 1
ATOM 2687 N N . TYR A 1 342 ? -28.265 -11.848 53.297 1.00 78.31 342 TYR A N 1
ATOM 2688 C CA . TYR A 1 342 ? -29.732 -11.884 53.219 1.00 78.31 342 TYR A CA 1
ATOM 2689 C C . TYR A 1 342 ? -30.358 -13.032 54.020 1.00 78.31 342 TYR A C 1
ATOM 2691 O O . TYR A 1 342 ? -31.475 -12.886 54.514 1.00 78.31 342 TYR A O 1
ATOM 2699 N N . VAL A 1 343 ? -29.663 -14.165 54.146 1.00 79.06 343 VAL A N 1
ATOM 2700 C CA . VAL A 1 343 ? -30.152 -15.327 54.904 1.00 79.06 343 VAL A CA 1
ATOM 2701 C C . VAL A 1 343 ? -30.129 -15.049 56.410 1.00 79.06 343 VAL A C 1
ATOM 2703 O O . VAL A 1 343 ? -31.086 -15.402 57.093 1.00 79.06 343 VAL A O 1
ATOM 2706 N N . ASP A 1 344 ? -29.120 -14.334 56.917 1.00 76.50 344 ASP A N 1
ATOM 2707 C CA . ASP A 1 344 ? -29.024 -13.996 58.348 1.00 76.50 344 ASP A CA 1
ATOM 2708 C C . ASP A 1 344 ? -30.064 -12.958 58.811 1.00 76.50 344 ASP A C 1
ATOM 2710 O O . ASP A 1 344 ? -30.445 -12.931 59.980 1.00 76.50 344 ASP A O 1
ATOM 2714 N N . VAL A 1 345 ? -30.569 -12.115 57.903 1.00 76.44 345 VAL A N 1
ATOM 2715 C CA . VAL A 1 345 ? -31.619 -11.124 58.215 1.00 76.44 345 VAL A CA 1
ATOM 2716 C C . VAL A 1 345 ? -33.022 -11.752 58.199 1.00 76.44 345 VAL A C 1
ATOM 2718 O O . VAL A 1 345 ? -33.946 -11.206 58.797 1.00 76.44 345 VAL A O 1
ATOM 2721 N N . ALA A 1 346 ? -33.187 -12.913 57.561 1.00 71.62 346 ALA A N 1
ATOM 2722 C CA . ALA A 1 346 ? -34.463 -13.618 57.422 1.00 71.62 346 ALA A CA 1
ATOM 2723 C C . ALA A 1 346 ? -34.685 -14.720 58.481 1.00 71.62 346 ALA A C 1
ATOM 2725 O O . ALA A 1 346 ? -35.430 -15.667 58.231 1.00 71.62 346 ALA A O 1
ATOM 2726 N N . GLY A 1 347 ? -34.026 -14.614 59.641 1.00 66.12 347 GLY A N 1
ATOM 2727 C CA . GLY A 1 347 ? -34.170 -15.557 60.753 1.00 66.12 347 GLY A CA 1
ATOM 2728 C C . GLY A 1 347 ? -35.621 -15.748 61.253 1.00 66.12 347 GLY A C 1
ATOM 2729 O O . GLY A 1 347 ? -36.478 -14.910 60.971 1.00 66.12 347 GLY A O 1
ATOM 2730 N N . PRO A 1 348 ? -35.876 -16.866 61.966 1.00 58.38 348 PRO A N 1
ATOM 2731 C CA . PRO A 1 348 ? -37.201 -17.421 62.281 1.00 58.38 348 PRO A CA 1
ATOM 2732 C C . PRO A 1 348 ? -38.114 -16.555 63.153 1.00 58.38 348 PRO A C 1
ATOM 2734 O O . PRO A 1 348 ? -37.599 -15.786 63.998 1.00 58.38 348 PRO A O 1
#

Secondary structure (DSSP, 8-state):
-----SSSSSSSSS-----------------HHHHHHHHHTHHHHSHHHHHHHHHHHHHHHHHHHHHHHHHH---S---HHHHHHHHHHHHHHHHHHHHHHHHHHHHHHHHHHHHHHHTT-TTSTT-HHHHHHHHHHHHHHHHHHHHHHHHHHHHHHTT-TTHHHHHHHHHHHHHHHHHHHHHHHHHSHHHHHHHHS-TT--HHHHHHHHHT-TT-TTTTHHHHHTTTHHHHHHHHHHHHHHHHHHHTT-TTHHHHHHHHHHHHHHHHHHHHHHHHHHHHHHHHHHH-S---HHHHHHHHHHHHHHHHHHHHHHHHTHHHHHHHHHHHHHHHHHHHHHHHHHHHHT--

pLDDT: mean 72.14, std 14.14, range [42.81, 93.75]

Foldseek 3Di:
DDDDDDDPVVVVPPCPDPDPPPCPPPLPPDDVVLLVVLVVLCVLLPLLNLVLLVLLLVVLVVLCVLQVVVVVVVDVPPDPLSVVLVVVSLVVLVVSLVVLLVSLVVLLVVVVVVVVVVVVDPVCPPPVSVVVSLLLSLLSNLLSLLSNLLSLLSNVVVPDPPNPVSVVSNVVSVVSSVVSLVVCVCPPVVNVVVVVDDPPDDPVVVVVVLVPPVPRNPPVPVSVVVSVVVVVVVVLLCCLPVVCVVVVPDPVCVVSVVVSSVVSNVVSSVSNVVSSVVSVVVNCSRPPPDDDPSNVVSVVVCVVVVVVVVCSVPVSVVVSVVVVVVVVVVVVVVVVVVVVVVVVVPDD

Radius of gyration: 30.44 Å; chains: 1; bounding box: 78×68×123 Å

Sequence (348 aa):
MIVSLRTDLASAMLRQETAPIEARGATIVCNGEVVERLTLQADISGPGAIIAFTMEAVLVTTYILLLGVPIFNSSPRVSSVRRRFFDAARGSLHDMFLAAVVLAAGVLAAAALGRGQELNDPATADDPVTDAASSVLLLVTTFCINPVLQLYVLLGWGGYRRRWFTRGITFATWITWVLSQTLRIFRGRAWNDHRGFKPDATIGELIQWEDRNPKYPGCTYGLQEGRGSPILLWICFWVILVLPALYSARPRWRLFERVVSGATMFFSFVAMWDSLGILLYIHVQTLGISWDLGQILALGAWIPVLFQFIYILILGIPIVLEIRVTQNQIQAGRDKSEREQYVDVAGP